Protein AF-D7G7X4-F1 (afdb_monomer)

Mean predicted aligned error: 18.22 Å

Foldseek 3Di:
DPPDPPPDDPVNVVVVVVVVVVVVVVVVVVVVVVVVVVVVVVVVPVVVVVVVVVVVVVVVVVVVVVVVVVVVVVVLVVPPPAALLDDPDPVCRVRSVVLVVVLLVCLVDLCLQPDADPPPDPPPPVPPPPPPDDDDDDPPPPDPQLVPQDCVSCVVNVVVCVVVHVSNVVSLVVCVVPDPPSSSVSSSLSVSQVSCVVSVHDRPCDDPVPPDPPPCPDDDPDDPDDDDDDDDDDDDDDDDDDDDDDDDDDDDDPPDPDDDPPPPDPPDPPDPDDDDPPPPPVVVVVVVVVVVVPPD

Structure (mmCIF, N/CA/C/O backbone):
data_AF-D7G7X4-F1
#
_entry.id   AF-D7G7X4-F1
#
loop_
_atom_site.group_PDB
_atom_site.id
_atom_site.type_symbol
_atom_site.label_atom_id
_atom_site.label_alt_id
_atom_site.label_comp_id
_atom_site.label_asym_id
_atom_site.label_entity_id
_atom_site.label_seq_id
_atom_site.pdbx_PDB_ins_code
_atom_site.Cartn_x
_atom_site.Cartn_y
_atom_site.Cartn_z
_atom_site.occupancy
_atom_site.B_iso_or_equiv
_atom_site.auth_seq_id
_atom_site.auth_comp_id
_atom_site.auth_asym_id
_atom_site.auth_atom_id
_atom_site.pdbx_PDB_model_num
ATOM 1 N N . MET A 1 1 ? 66.131 6.532 -89.606 1.00 50.62 1 MET A N 1
ATOM 2 C CA . MET A 1 1 ? 65.354 5.536 -88.835 1.00 50.62 1 MET A CA 1
ATOM 3 C C . MET A 1 1 ? 63.882 5.623 -89.244 1.00 50.62 1 MET A C 1
ATOM 5 O O . MET A 1 1 ? 63.083 6.176 -88.509 1.00 50.62 1 MET A O 1
ATOM 9 N N . ALA A 1 2 ? 63.528 5.163 -90.448 1.00 54.03 2 ALA A N 1
ATOM 10 C CA . ALA A 1 2 ? 62.165 5.297 -90.986 1.00 54.03 2 ALA A CA 1
ATOM 11 C C . ALA A 1 2 ? 61.799 4.091 -91.872 1.00 54.03 2 ALA A C 1
ATOM 13 O O . ALA A 1 2 ? 61.498 4.249 -93.047 1.00 54.03 2 ALA A O 1
ATOM 14 N N . GLY A 1 3 ? 61.908 2.869 -91.339 1.00 54.22 3 GLY A N 1
ATOM 15 C CA . GLY A 1 3 ? 61.728 1.667 -92.165 1.00 54.22 3 GLY A CA 1
ATOM 16 C C . GLY A 1 3 ? 61.406 0.372 -91.425 1.00 54.22 3 GLY A C 1
ATOM 17 O O . GLY A 1 3 ? 61.740 -0.686 -91.935 1.00 54.22 3 GLY A O 1
ATOM 18 N N . TRP A 1 4 ? 60.807 0.429 -90.231 1.00 58.88 4 TRP A N 1
ATOM 19 C CA . TRP A 1 4 ? 60.437 -0.785 -89.476 1.00 58.88 4 TRP A CA 1
ATOM 20 C C . TRP A 1 4 ? 58.925 -1.071 -89.441 1.00 58.88 4 TRP A C 1
ATOM 22 O O . TRP A 1 4 ? 58.524 -2.103 -88.921 1.00 58.88 4 TRP A O 1
ATOM 32 N N . PHE A 1 5 ? 58.085 -0.222 -90.046 1.00 57.44 5 PHE A N 1
ATOM 33 C CA . PHE A 1 5 ? 56.623 -0.408 -90.053 1.00 57.44 5 PHE A CA 1
ATOM 34 C C . PHE A 1 5 ? 56.036 -0.944 -91.372 1.00 57.44 5 PHE A C 1
ATOM 36 O O . PHE A 1 5 ? 54.840 -1.200 -91.438 1.00 57.44 5 PHE A O 1
ATOM 43 N N . SER A 1 6 ? 56.834 -1.163 -92.423 1.00 57.19 6 SER A N 1
ATOM 44 C CA . SER A 1 6 ? 56.301 -1.491 -93.762 1.00 57.19 6 SER A CA 1
ATOM 45 C C . SER A 1 6 ? 56.007 -2.974 -94.021 1.00 57.19 6 SER A C 1
ATOM 47 O O . SER A 1 6 ? 55.833 -3.341 -95.176 1.00 57.19 6 SER A O 1
ATOM 49 N N . ASN A 1 7 ? 55.946 -3.836 -93.000 1.00 58.91 7 ASN A N 1
ATOM 50 C CA . ASN A 1 7 ? 55.713 -5.269 -93.227 1.00 58.91 7 ASN A CA 1
ATOM 51 C C . ASN A 1 7 ? 54.768 -5.939 -92.218 1.00 58.91 7 ASN A C 1
ATOM 53 O O . ASN A 1 7 ? 54.873 -7.139 -91.977 1.00 58.91 7 ASN A O 1
ATOM 57 N N . MET A 1 8 ? 53.846 -5.178 -91.620 1.00 61.88 8 MET A N 1
ATOM 58 C CA . MET A 1 8 ? 52.719 -5.760 -90.887 1.00 61.88 8 MET A CA 1
ATOM 59 C C . MET A 1 8 ? 51.526 -5.882 -91.837 1.00 61.88 8 MET A C 1
ATOM 61 O O . MET A 1 8 ? 50.978 -4.876 -92.285 1.00 61.88 8 MET A O 1
ATOM 65 N N . ASN A 1 9 ? 51.153 -7.120 -92.168 1.00 77.19 9 ASN A N 1
ATOM 66 C CA . ASN A 1 9 ? 49.940 -7.406 -92.930 1.00 77.19 9 ASN A CA 1
ATOM 67 C C . ASN A 1 9 ? 48.712 -6.966 -92.108 1.00 77.19 9 ASN A C 1
ATOM 69 O O . ASN A 1 9 ? 48.683 -7.153 -90.889 1.00 77.19 9 ASN A O 1
ATOM 73 N N . LEU A 1 10 ? 47.702 -6.396 -92.768 1.00 77.56 10 LEU A N 1
ATOM 74 C CA . LEU A 1 10 ? 46.468 -5.905 -92.146 1.00 77.56 10 LEU A CA 1
ATOM 75 C C . LEU A 1 10 ? 45.790 -6.990 -91.284 1.00 77.56 10 LEU A C 1
ATOM 77 O O . LEU A 1 10 ? 45.259 -6.693 -90.215 1.00 77.56 10 LEU A O 1
ATOM 81 N N . ASP A 1 11 ? 45.902 -8.254 -91.701 1.00 82.88 11 ASP A N 1
ATOM 82 C CA . ASP A 1 11 ? 45.380 -9.422 -90.979 1.00 82.88 11 ASP A CA 1
ATOM 83 C C . ASP A 1 11 ? 46.040 -9.621 -89.604 1.00 82.88 11 ASP A C 1
ATOM 85 O O . ASP A 1 11 ? 45.387 -10.012 -88.636 1.00 82.88 11 ASP A O 1
ATOM 89 N N . GLN A 1 12 ? 47.336 -9.315 -89.486 1.00 82.50 12 GLN A N 1
ATOM 90 C CA . GLN A 1 12 ? 48.080 -9.449 -88.234 1.00 82.50 12 GLN A CA 1
ATOM 91 C C . GLN A 1 12 ? 47.698 -8.349 -87.237 1.00 82.50 12 GLN A C 1
ATOM 93 O O . GLN A 1 12 ? 47.619 -8.606 -86.036 1.00 82.50 12 GLN A O 1
ATOM 98 N N . ILE A 1 13 ? 47.404 -7.145 -87.739 1.00 82.19 13 ILE A N 1
ATOM 99 C CA . ILE A 1 13 ? 46.860 -6.047 -86.931 1.00 82.19 13 ILE A CA 1
ATOM 100 C C . ILE A 1 13 ? 45.454 -6.417 -86.445 1.00 82.19 13 ILE A C 1
ATOM 102 O O . ILE A 1 13 ? 45.163 -6.266 -85.260 1.00 82.19 13 ILE A O 1
ATOM 106 N N . GLY A 1 14 ? 44.610 -6.971 -87.324 1.00 83.38 14 GLY A N 1
ATOM 107 C CA . GLY A 1 14 ? 43.273 -7.452 -86.967 1.00 83.38 14 GLY A CA 1
ATOM 108 C C . GLY A 1 14 ? 43.306 -8.483 -85.838 1.00 83.38 14 GLY A C 1
ATOM 109 O O . GLY A 1 14 ? 42.630 -8.297 -84.829 1.00 83.38 14 GLY A O 1
ATOM 110 N N . ALA A 1 15 ? 44.166 -9.500 -85.957 1.00 84.94 15 ALA A N 1
ATOM 111 C CA . ALA A 1 15 ? 44.335 -10.541 -84.942 1.00 84.94 15 ALA A CA 1
ATOM 112 C C . ALA A 1 15 ? 44.812 -9.986 -83.584 1.00 84.94 15 ALA A C 1
ATOM 114 O O . ALA A 1 15 ? 44.319 -10.398 -82.530 1.00 84.94 15 ALA A O 1
ATOM 115 N N . GLN A 1 16 ? 45.743 -9.024 -83.595 1.00 83.56 16 GLN A N 1
ATOM 116 C CA . GLN A 1 16 ? 46.218 -8.375 -82.369 1.00 83.56 16 GLN A CA 1
ATOM 117 C C . GLN A 1 16 ? 45.131 -7.518 -81.709 1.00 83.56 16 GLN A C 1
ATOM 119 O O . GLN A 1 16 ? 44.979 -7.568 -80.489 1.00 83.56 16 GLN A O 1
ATOM 124 N N . VAL A 1 17 ? 44.331 -6.786 -82.488 1.00 86.38 17 VAL A N 1
ATOM 125 C CA . VAL A 1 17 ? 43.208 -5.994 -81.961 1.00 86.38 17 VAL A CA 1
ATOM 126 C C . VAL A 1 17 ? 42.113 -6.899 -81.388 1.00 86.38 17 VAL A C 1
ATOM 128 O O . VAL A 1 17 ? 41.603 -6.620 -80.301 1.00 86.38 17 VAL A O 1
ATOM 131 N N . THR A 1 18 ? 41.784 -8.017 -82.041 1.00 86.56 18 THR A N 1
ATOM 132 C CA . THR A 1 18 ? 40.829 -8.996 -81.488 1.00 86.56 18 THR A CA 1
ATOM 133 C C . THR A 1 18 ? 41.338 -9.638 -80.198 1.00 86.56 18 THR A C 1
ATOM 135 O O . THR A 1 18 ? 40.576 -9.785 -79.249 1.00 86.56 18 THR A O 1
ATOM 138 N N . GLY A 1 19 ? 42.636 -9.945 -80.106 1.00 88.38 19 GLY A N 1
ATOM 139 C CA . GLY A 1 19 ? 43.226 -10.483 -78.877 1.00 88.38 19 GLY A CA 1
ATOM 140 C C . GLY A 1 19 ? 43.206 -9.480 -77.719 1.00 88.38 19 GLY A C 1
ATOM 141 O O . GLY A 1 19 ? 42.866 -9.840 -76.595 1.00 88.38 19 GLY A O 1
ATOM 142 N N . LEU A 1 20 ? 43.512 -8.207 -77.989 1.00 90.06 20 LEU A N 1
ATOM 143 C CA . LEU A 1 20 ? 43.463 -7.145 -76.979 1.00 90.06 20 LEU A CA 1
ATOM 144 C C . LEU A 1 20 ? 42.033 -6.849 -76.517 1.00 90.06 20 LEU A C 1
ATOM 146 O O . LEU A 1 20 ? 41.808 -6.657 -75.326 1.00 90.06 20 LEU A O 1
ATOM 150 N N . THR A 1 21 ? 41.064 -6.838 -77.435 1.00 87.62 21 THR A N 1
ATOM 151 C CA . THR A 1 21 ? 39.649 -6.629 -77.084 1.00 87.62 21 THR A CA 1
ATOM 152 C C . THR A 1 21 ? 39.087 -7.796 -76.277 1.00 87.62 21 THR A C 1
ATOM 154 O O . THR A 1 21 ? 38.387 -7.558 -75.295 1.00 87.62 21 THR A O 1
ATOM 157 N N . GLN A 1 22 ? 39.455 -9.038 -76.609 1.00 91.19 22 GLN A N 1
ATOM 158 C CA . GLN A 1 22 ? 39.086 -10.208 -75.813 1.00 91.19 22 GLN A CA 1
ATOM 159 C C . GLN A 1 22 ? 39.738 -10.179 -74.424 1.00 91.19 22 GLN A C 1
ATOM 161 O O . GLN A 1 22 ? 39.042 -10.329 -73.423 1.00 91.19 22 GLN A O 1
ATOM 166 N N . SER A 1 23 ? 41.044 -9.906 -74.343 1.00 91.69 23 SER A N 1
ATOM 167 C CA . SER A 1 23 ? 41.763 -9.818 -73.064 1.00 91.69 23 SER A CA 1
ATOM 168 C C . SER A 1 23 ? 41.218 -8.699 -72.168 1.00 91.69 23 SER A C 1
ATOM 170 O O . SER A 1 23 ? 41.091 -8.883 -70.957 1.00 91.69 23 SER A O 1
ATOM 172 N N . LEU A 1 24 ? 40.839 -7.557 -72.751 1.00 91.62 24 LEU A N 1
ATOM 173 C CA . LEU A 1 24 ? 40.197 -6.467 -72.019 1.00 91.62 24 LEU A CA 1
ATOM 174 C C . LEU A 1 24 ? 38.798 -6.865 -71.527 1.00 91.62 24 LEU A C 1
ATOM 176 O O . LEU A 1 24 ? 38.449 -6.544 -70.394 1.00 91.62 24 LEU A O 1
ATOM 180 N N . GLY A 1 25 ? 38.025 -7.587 -72.343 1.00 91.94 25 GLY A N 1
ATOM 181 C CA . GLY A 1 25 ? 36.711 -8.111 -71.966 1.00 91.94 25 GLY A CA 1
ATOM 182 C C . GLY A 1 25 ? 36.780 -9.116 -70.815 1.00 91.94 25 GLY A C 1
ATOM 183 O O . GLY A 1 25 ? 36.037 -8.988 -69.845 1.00 91.94 25 GLY A O 1
ATOM 184 N N . GLU A 1 26 ? 37.714 -10.066 -70.872 1.00 93.38 26 GLU A N 1
ATOM 185 C CA . GLU A 1 26 ? 37.951 -11.050 -69.805 1.00 93.38 26 GLU A CA 1
ATOM 186 C C . GLU A 1 26 ? 38.438 -10.378 -68.512 1.00 93.38 26 GLU A C 1
ATOM 188 O O . GLU A 1 26 ? 37.973 -10.709 -67.420 1.00 93.38 26 GLU A O 1
ATOM 193 N N . SER A 1 27 ? 39.324 -9.383 -68.626 1.00 92.81 27 SER A N 1
ATOM 194 C CA . SER A 1 27 ? 39.796 -8.593 -67.484 1.00 92.81 27 SER A CA 1
ATOM 195 C C . SER A 1 27 ? 38.665 -7.782 -66.837 1.00 92.81 27 SER A C 1
ATOM 197 O O . SER A 1 27 ? 38.524 -7.782 -65.614 1.00 92.81 27 SER A O 1
ATOM 199 N N . ALA A 1 28 ? 37.811 -7.145 -67.645 1.00 92.69 28 ALA A N 1
ATOM 200 C CA . ALA A 1 28 ? 36.655 -6.395 -67.158 1.00 92.69 28 ALA A CA 1
ATOM 201 C C . ALA A 1 28 ? 35.614 -7.305 -66.486 1.00 92.69 28 ALA A C 1
ATOM 203 O O . ALA A 1 28 ? 35.097 -6.952 -65.427 1.00 92.69 28 ALA A O 1
ATOM 204 N N . ALA A 1 29 ? 35.347 -8.489 -67.048 1.00 93.81 29 ALA A N 1
ATOM 205 C CA . ALA A 1 29 ? 34.444 -9.472 -66.448 1.00 93.81 29 ALA A CA 1
ATOM 206 C C . ALA A 1 29 ? 34.966 -9.961 -65.088 1.00 93.81 29 ALA A C 1
ATOM 208 O O . ALA A 1 29 ? 34.227 -9.952 -64.106 1.00 93.81 29 ALA A O 1
ATOM 209 N N . LYS A 1 30 ? 36.261 -10.293 -65.006 1.00 94.38 30 LYS A N 1
ATOM 210 C CA . LYS A 1 30 ? 36.903 -10.719 -63.755 1.00 94.38 30 LYS A CA 1
ATOM 211 C C . LYS A 1 30 ? 36.897 -9.618 -62.691 1.00 94.38 30 LYS A C 1
ATOM 213 O O . LYS A 1 30 ? 36.680 -9.898 -61.517 1.00 94.38 30 LYS A O 1
ATOM 218 N N . MET A 1 31 ? 37.121 -8.366 -63.091 1.00 93.69 31 MET A N 1
ATOM 219 C CA . MET A 1 31 ? 37.026 -7.218 -62.184 1.00 93.69 31 MET A CA 1
ATOM 220 C C . MET A 1 31 ? 35.588 -6.998 -61.696 1.00 93.69 31 MET A C 1
ATOM 222 O O . MET A 1 31 ? 35.386 -6.680 -60.526 1.00 93.69 31 MET A O 1
ATOM 226 N N . GLY A 1 32 ? 34.592 -7.192 -62.565 1.00 94.00 32 GLY A N 1
ATOM 227 C CA . GLY A 1 32 ? 33.180 -7.131 -62.191 1.00 94.00 32 GLY A CA 1
ATOM 228 C C . GLY A 1 32 ? 32.794 -8.201 -61.167 1.00 94.00 32 GLY A C 1
ATOM 229 O O . GLY A 1 32 ? 32.112 -7.892 -60.193 1.00 94.00 32 GLY A O 1
ATOM 230 N N . GLU A 1 33 ? 33.278 -9.431 -61.340 1.00 94.94 33 GLU A N 1
ATOM 231 C CA . GLU A 1 33 ? 33.041 -10.535 -60.402 1.00 94.94 33 GLU A CA 1
ATOM 232 C C . GLU A 1 33 ? 33.700 -10.287 -59.033 1.00 94.94 33 GLU A C 1
ATOM 234 O O . GLU A 1 33 ? 33.041 -10.437 -58.005 1.00 94.94 33 GLU A O 1
ATOM 239 N N . ASP A 1 34 ? 34.952 -9.808 -59.005 1.00 93.94 34 ASP A N 1
ATOM 240 C CA . ASP A 1 34 ? 35.655 -9.444 -57.761 1.00 93.94 34 ASP A CA 1
ATOM 241 C C . ASP A 1 34 ? 34.948 -8.301 -57.010 1.00 93.94 34 ASP A C 1
ATOM 243 O O . ASP A 1 34 ? 34.794 -8.348 -55.787 1.00 93.94 34 ASP A O 1
ATOM 247 N N . LEU A 1 35 ? 34.456 -7.287 -57.731 1.00 92.50 35 L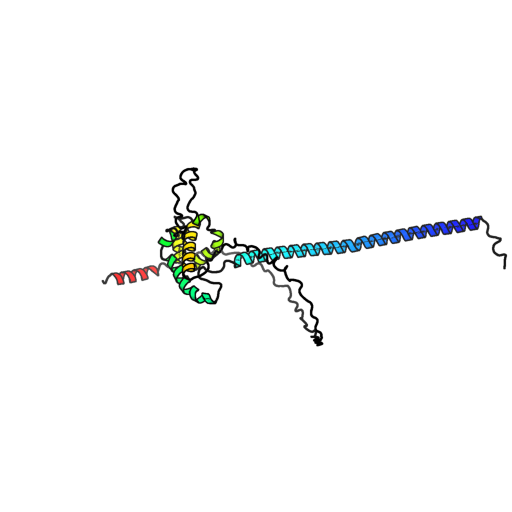EU A N 1
ATOM 248 C CA . LEU A 1 35 ? 33.672 -6.203 -57.133 1.00 92.50 35 LEU A CA 1
ATOM 249 C C . LEU A 1 35 ? 32.340 -6.707 -56.572 1.00 92.50 35 LEU A C 1
ATOM 251 O O . LEU A 1 35 ? 31.985 -6.347 -55.450 1.00 92.50 35 LEU A O 1
ATOM 255 N N . GLN A 1 36 ? 31.625 -7.561 -57.306 1.00 93.12 36 GLN A N 1
ATOM 256 C CA . GLN A 1 36 ? 30.364 -8.127 -56.830 1.00 93.12 36 GLN A CA 1
ATOM 257 C C . GLN A 1 36 ? 30.578 -8.994 -55.584 1.00 93.12 36 GLN A C 1
ATOM 259 O O . GLN A 1 36 ? 29.796 -8.914 -54.635 1.00 93.12 36 GLN A O 1
ATOM 264 N N . GLN A 1 37 ? 31.658 -9.779 -55.549 1.00 91.69 37 GLN A N 1
ATOM 265 C CA . GLN A 1 37 ? 32.015 -10.580 -54.384 1.00 91.69 37 GLN A CA 1
ATOM 266 C C . GLN A 1 37 ? 32.329 -9.691 -53.174 1.00 91.69 37 GLN A C 1
ATOM 268 O O . GLN A 1 37 ? 31.800 -9.946 -52.094 1.00 91.69 37 GLN A O 1
ATOM 273 N N . LYS A 1 38 ? 33.101 -8.610 -53.356 1.00 87.06 38 LYS A N 1
ATOM 274 C CA . LYS A 1 38 ? 33.415 -7.644 -52.288 1.00 87.06 38 LYS A CA 1
ATOM 275 C C . LYS A 1 38 ? 32.179 -6.938 -51.739 1.00 87.06 38 LYS A C 1
ATOM 277 O O . LYS A 1 38 ? 32.045 -6.810 -50.523 1.00 87.06 38 LYS A O 1
ATOM 282 N N . VAL A 1 39 ? 31.266 -6.513 -52.613 1.00 88.75 39 VAL A N 1
ATOM 283 C CA . VAL A 1 39 ? 29.990 -5.898 -52.209 1.00 88.75 39 VAL A CA 1
ATOM 284 C C . VAL A 1 39 ? 29.154 -6.883 -51.392 1.00 88.75 39 VAL A C 1
ATOM 286 O O . VAL A 1 39 ? 28.647 -6.514 -50.336 1.00 88.75 39 VAL A O 1
ATOM 289 N N . ASN A 1 40 ? 29.072 -8.145 -51.818 1.00 84.69 40 ASN A N 1
ATOM 290 C CA . ASN A 1 40 ? 28.327 -9.172 -51.090 1.00 84.69 40 ASN A CA 1
ATOM 291 C C . ASN A 1 40 ? 28.952 -9.483 -49.719 1.00 84.69 40 ASN A C 1
ATOM 293 O O . ASN A 1 40 ?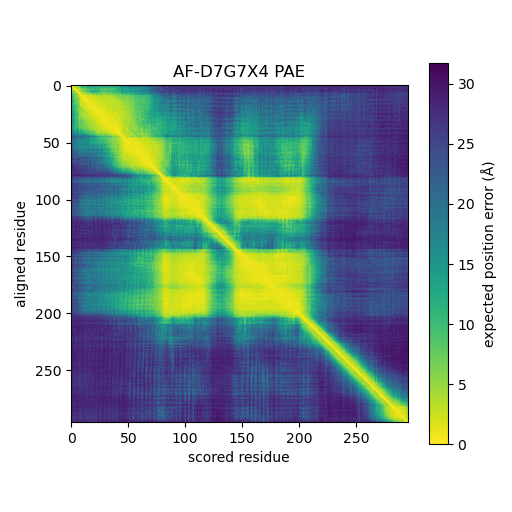 28.223 -9.657 -48.747 1.00 84.69 40 ASN A O 1
ATOM 297 N N . THR A 1 41 ? 30.285 -9.521 -49.614 1.00 80.56 41 THR A N 1
ATOM 298 C CA . THR A 1 41 ? 30.960 -9.748 -48.325 1.00 80.56 41 THR A CA 1
ATOM 299 C C . THR A 1 41 ? 30.799 -8.575 -47.362 1.00 80.56 41 THR A C 1
ATOM 301 O O . THR A 1 41 ? 30.595 -8.803 -46.175 1.00 80.56 41 THR A O 1
ATOM 304 N N . LEU A 1 42 ? 30.843 -7.333 -47.860 1.00 76.25 42 LEU A N 1
ATOM 305 C CA . LEU A 1 42 ? 30.634 -6.137 -47.036 1.00 76.25 42 LEU A CA 1
ATOM 306 C C . LEU A 1 42 ? 29.185 -6.045 -46.542 1.00 76.25 42 LEU A C 1
ATOM 308 O O . LEU A 1 42 ? 28.957 -5.777 -45.370 1.00 76.25 42 LEU A O 1
ATOM 312 N N . ALA A 1 43 ? 28.208 -6.347 -47.402 1.00 83.12 43 ALA A N 1
ATOM 313 C CA . ALA A 1 43 ? 26.797 -6.340 -47.018 1.00 83.12 43 ALA A CA 1
ATOM 314 C C . ALA A 1 43 ? 26.442 -7.427 -45.985 1.00 83.12 43 ALA A C 1
ATOM 316 O O . ALA A 1 43 ? 25.531 -7.233 -45.185 1.00 83.12 43 ALA A O 1
ATOM 317 N N . ALA A 1 44 ? 27.141 -8.567 -46.005 1.00 81.00 44 ALA A N 1
ATOM 318 C CA . ALA A 1 44 ? 26.895 -9.664 -45.072 1.00 81.00 44 ALA A CA 1
ATOM 319 C C . ALA A 1 44 ? 27.522 -9.428 -43.688 1.00 81.00 44 ALA A C 1
ATOM 321 O O . ALA A 1 44 ? 26.895 -9.751 -42.683 1.00 81.00 44 ALA A O 1
ATOM 322 N N . PHE A 1 45 ? 28.732 -8.858 -43.634 1.00 78.94 45 PHE A N 1
ATOM 323 C CA . PHE A 1 45 ? 29.477 -8.705 -42.382 1.00 78.94 45 PHE A CA 1
ATOM 324 C C . PHE A 1 45 ? 28.817 -7.696 -41.430 1.00 78.94 45 PHE A C 1
ATOM 326 O O . PHE A 1 45 ? 28.600 -8.007 -40.262 1.00 78.94 45 PHE A O 1
ATOM 333 N N . ASP A 1 46 ? 28.401 -6.536 -41.946 1.00 85.12 46 ASP A N 1
ATOM 334 C CA . ASP A 1 46 ? 27.814 -5.487 -41.104 1.00 85.12 46 ASP A CA 1
ATOM 335 C C . ASP A 1 46 ? 26.414 -5.872 -40.594 1.00 85.12 46 ASP A C 1
ATOM 337 O O . ASP A 1 46 ? 26.020 -5.498 -39.492 1.00 85.12 46 ASP A O 1
ATOM 341 N N . LEU A 1 47 ? 25.648 -6.653 -41.364 1.00 86.12 47 LEU A N 1
ATOM 342 C CA . LEU A 1 47 ? 24.263 -6.976 -41.015 1.00 86.12 47 LEU A CA 1
ATOM 343 C C . LEU A 1 47 ? 24.160 -8.057 -39.928 1.00 86.12 47 LEU A C 1
ATOM 345 O O . LEU A 1 47 ? 23.272 -7.986 -39.077 1.00 86.12 47 LEU A O 1
ATOM 349 N N . GLU A 1 48 ? 25.066 -9.038 -39.920 1.00 89.44 48 GLU A N 1
ATOM 350 C CA . GLU A 1 48 ? 25.104 -10.069 -38.875 1.00 89.44 48 GLU A CA 1
ATOM 351 C C . GLU A 1 48 ? 25.544 -9.486 -37.524 1.00 89.44 48 GLU A C 1
ATOM 353 O O . GLU A 1 48 ? 24.924 -9.773 -36.496 1.00 89.44 48 GLU A O 1
ATOM 358 N N . GLU A 1 49 ? 26.555 -8.611 -37.525 1.00 91.12 49 GLU A N 1
ATOM 359 C CA . GLU A 1 49 ? 27.022 -7.942 -36.307 1.00 91.12 49 GLU A CA 1
ATOM 360 C C . GLU A 1 49 ? 25.945 -7.012 -35.726 1.00 91.12 49 GLU A C 1
ATOM 362 O O . GLU A 1 49 ? 25.701 -7.032 -34.516 1.00 91.12 49 GLU A O 1
ATOM 367 N N . ILE A 1 50 ? 25.224 -6.277 -36.583 1.00 85.5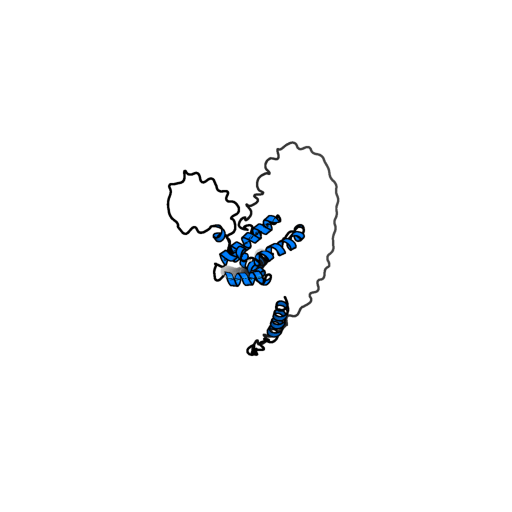6 50 ILE A N 1
ATOM 368 C CA . ILE A 1 50 ? 24.096 -5.433 -36.165 1.00 85.56 50 ILE A CA 1
ATOM 369 C C . ILE A 1 50 ? 22.967 -6.274 -35.557 1.00 85.56 50 ILE A C 1
ATOM 371 O O . ILE A 1 50 ? 22.486 -5.941 -34.476 1.00 85.56 50 ILE A O 1
ATOM 375 N N . ASN A 1 51 ? 22.561 -7.378 -36.191 1.00 91.44 51 ASN A N 1
ATOM 376 C CA . ASN A 1 51 ? 21.491 -8.226 -35.652 1.00 91.44 51 ASN A CA 1
ATOM 377 C C . ASN A 1 51 ? 21.869 -8.844 -34.303 1.00 91.44 51 ASN A C 1
ATOM 379 O O . ASN A 1 51 ? 21.041 -8.902 -33.396 1.00 91.44 51 ASN A O 1
ATOM 383 N N . LYS A 1 52 ? 23.130 -9.255 -34.138 1.00 94.50 52 LYS A N 1
ATOM 384 C CA . LYS A 1 52 ? 23.627 -9.758 -32.855 1.00 94.50 52 LYS A CA 1
ATOM 385 C C . LYS A 1 52 ? 23.599 -8.678 -31.770 1.00 94.50 52 LYS A C 1
ATOM 387 O O . LYS A 1 52 ? 23.226 -8.965 -30.636 1.00 94.50 52 LYS A O 1
ATOM 392 N N . ALA A 1 53 ? 23.974 -7.443 -32.105 1.00 90.06 53 ALA A N 1
ATOM 393 C CA . ALA A 1 53 ? 23.907 -6.322 -31.172 1.00 90.06 53 ALA A CA 1
ATOM 394 C C . ALA A 1 53 ? 22.461 -5.982 -30.774 1.00 90.06 53 ALA A C 1
ATOM 396 O O . ALA A 1 53 ? 22.213 -5.691 -29.605 1.00 90.06 53 ALA A O 1
ATOM 397 N N . ILE A 1 54 ? 21.514 -6.064 -31.716 1.00 93.56 54 ILE A N 1
ATOM 398 C CA . ILE A 1 54 ? 20.081 -5.872 -31.449 1.00 93.56 54 ILE A CA 1
ATOM 399 C C . ILE A 1 54 ? 19.571 -6.946 -30.487 1.00 93.56 54 ILE A C 1
ATOM 401 O O . ILE A 1 54 ? 18.998 -6.594 -29.462 1.00 93.56 54 ILE A O 1
ATOM 405 N N . GLN A 1 55 ? 19.849 -8.225 -30.754 1.00 94.88 55 GLN A N 1
ATOM 406 C CA . GLN A 1 55 ? 19.387 -9.320 -29.895 1.00 94.88 55 GLN A CA 1
ATOM 407 C C . GLN A 1 55 ? 19.914 -9.185 -28.459 1.00 94.88 55 GLN A C 1
ATOM 409 O O . GLN A 1 55 ? 19.151 -9.283 -27.505 1.00 94.88 55 GLN A O 1
ATOM 414 N N . ASN A 1 56 ? 21.206 -8.877 -28.303 1.00 93.88 56 ASN A N 1
ATOM 415 C CA . ASN A 1 56 ? 21.796 -8.653 -26.983 1.00 93.88 56 ASN A CA 1
ATOM 416 C C . ASN A 1 56 ? 21.135 -7.472 -26.248 1.00 93.88 56 ASN A C 1
ATOM 418 O O . ASN A 1 56 ? 20.954 -7.525 -25.036 1.00 93.8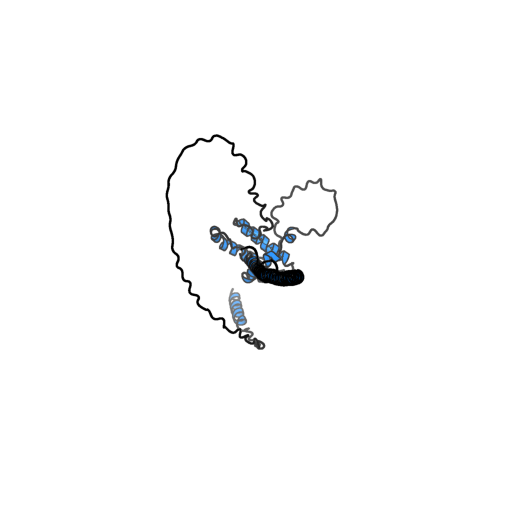8 56 ASN A O 1
ATOM 422 N N . ALA A 1 57 ? 20.780 -6.400 -26.965 1.00 92.12 57 ALA A N 1
ATOM 423 C CA . ALA A 1 57 ? 20.097 -5.254 -26.372 1.00 92.12 57 ALA A CA 1
ATOM 424 C C . ALA A 1 57 ? 18.652 -5.587 -25.964 1.00 92.12 57 ALA A C 1
ATOM 426 O O . ALA A 1 57 ? 18.199 -5.118 -24.921 1.00 92.12 57 ALA A O 1
ATOM 427 N N . GLU A 1 58 ? 17.939 -6.395 -26.750 1.00 95.62 58 GLU A N 1
ATOM 428 C CA . GLU A 1 58 ? 16.588 -6.870 -26.419 1.00 95.62 58 GLU A CA 1
ATOM 429 C C . GLU A 1 58 ? 16.589 -7.753 -25.163 1.00 95.62 58 GLU A C 1
ATOM 431 O O . GLU A 1 58 ? 15.760 -7.555 -24.267 1.00 95.62 58 GLU A O 1
ATOM 436 N N . ASP A 1 59 ? 17.558 -8.664 -25.047 1.00 95.44 59 ASP A N 1
ATOM 437 C CA . ASP A 1 59 ? 17.716 -9.528 -23.873 1.00 95.44 59 ASP A CA 1
ATOM 438 C C . ASP A 1 59 ? 18.054 -8.701 -22.615 1.00 95.44 59 ASP A C 1
ATOM 440 O O . ASP A 1 59 ? 17.462 -8.900 -21.548 1.00 95.44 59 ASP A O 1
ATOM 444 N N . ASP A 1 60 ? 18.939 -7.705 -22.745 1.00 94.19 60 ASP A N 1
ATOM 445 C CA . ASP A 1 60 ? 19.293 -6.770 -21.668 1.00 94.19 60 ASP A CA 1
ATOM 446 C C . ASP A 1 60 ? 18.097 -5.922 -21.207 1.00 94.19 60 ASP A C 1
ATOM 448 O O . ASP A 1 60 ? 17.940 -5.667 -20.008 1.00 94.19 60 ASP A O 1
ATOM 452 N N . ILE A 1 61 ? 17.256 -5.459 -22.138 1.00 93.19 61 ILE A N 1
ATOM 453 C CA . ILE A 1 61 ? 16.038 -4.698 -21.821 1.00 93.19 61 ILE A CA 1
ATOM 454 C C . ILE A 1 61 ? 15.046 -5.594 -21.081 1.00 93.19 61 ILE A C 1
ATOM 456 O O . ILE A 1 61 ? 14.589 -5.221 -20.002 1.00 93.19 61 ILE A O 1
ATOM 460 N N . THR A 1 62 ? 14.785 -6.794 -21.598 1.00 95.00 62 THR A N 1
ATOM 461 C CA . THR A 1 62 ? 13.849 -7.752 -20.988 1.00 95.00 62 THR A CA 1
ATOM 462 C C . THR A 1 62 ? 14.289 -8.133 -19.570 1.00 95.00 62 THR A C 1
ATOM 464 O O . THR A 1 62 ? 13.481 -8.153 -18.640 1.00 95.00 62 THR A O 1
ATOM 467 N N . SER A 1 63 ? 15.590 -8.365 -19.371 1.00 95.50 63 SER A N 1
ATOM 468 C CA . SER A 1 63 ? 16.173 -8.647 -18.054 1.00 95.50 63 SER A CA 1
ATOM 469 C C . SER A 1 63 ? 15.995 -7.477 -17.075 1.00 95.50 63 SER A C 1
ATOM 471 O O . SER A 1 63 ? 15.608 -7.669 -15.918 1.00 95.50 63 SER A O 1
ATOM 473 N N . LYS A 1 64 ? 16.205 -6.236 -17.535 1.00 94.06 64 LYS A N 1
ATOM 474 C CA . LYS A 1 64 ? 15.997 -5.032 -16.713 1.00 94.06 64 LYS A CA 1
ATOM 475 C C . LYS A 1 64 ? 14.529 -4.801 -16.373 1.00 94.06 64 LYS A C 1
ATOM 477 O O . LYS A 1 64 ? 14.239 -4.443 -15.235 1.00 94.06 64 LYS A O 1
ATOM 482 N N . GLU A 1 65 ? 13.614 -5.023 -17.310 1.00 91.88 65 GLU A N 1
ATOM 483 C CA . GLU A 1 65 ? 12.173 -4.910 -17.062 1.00 91.88 65 GLU A CA 1
ATOM 484 C C . GLU A 1 65 ? 11.701 -5.924 -16.015 1.00 91.88 65 GLU A C 1
ATOM 486 O O . GLU A 1 65 ? 10.984 -5.550 -15.086 1.00 91.88 65 GLU A O 1
ATOM 491 N N . ALA A 1 66 ? 12.165 -7.176 -16.094 1.00 93.38 66 ALA A N 1
ATOM 492 C CA . ALA A 1 66 ? 11.870 -8.191 -15.083 1.00 93.38 66 ALA A CA 1
ATOM 493 C C . ALA A 1 66 ? 12.400 -7.789 -13.695 1.00 93.38 66 ALA A C 1
ATOM 495 O O . ALA A 1 66 ? 11.694 -7.930 -12.693 1.00 93.38 66 ALA A O 1
ATOM 496 N N . LYS A 1 67 ? 13.613 -7.223 -13.631 1.00 93.81 67 LYS A N 1
ATOM 497 C CA . LYS A 1 67 ? 14.201 -6.734 -12.377 1.00 93.81 67 LYS A CA 1
ATOM 498 C C . LYS A 1 67 ? 13.413 -5.562 -11.782 1.00 93.81 67 LYS A C 1
ATOM 500 O O . LYS A 1 67 ? 13.150 -5.570 -10.584 1.00 93.81 67 LYS A O 1
ATOM 505 N N . ILE A 1 68 ? 12.997 -4.594 -12.601 1.00 85.19 68 ILE A N 1
ATOM 506 C CA . ILE A 1 68 ? 12.171 -3.459 -12.154 1.00 85.19 68 ILE A CA 1
ATOM 507 C C . ILE A 1 68 ? 10.828 -3.960 -11.618 1.00 85.19 68 ILE A C 1
ATOM 509 O O . ILE A 1 68 ? 10.415 -3.550 -10.540 1.00 85.19 68 ILE A O 1
ATOM 513 N N . GLN A 1 69 ? 10.172 -4.897 -12.309 1.00 87.19 69 GLN A N 1
ATOM 514 C CA . GLN A 1 69 ? 8.910 -5.473 -11.831 1.00 87.19 69 GLN A CA 1
ATOM 515 C C . GLN A 1 69 ? 9.074 -6.199 -10.489 1.00 87.19 69 GLN A C 1
ATOM 517 O O . GLN A 1 69 ? 8.196 -6.110 -9.628 1.00 87.19 69 GLN A O 1
ATOM 522 N N . GLN A 1 70 ? 10.196 -6.893 -10.290 1.00 86.06 70 GLN A N 1
ATOM 523 C CA . GLN A 1 70 ? 10.507 -7.552 -9.024 1.00 86.06 70 GLN A CA 1
ATOM 524 C C . GLN A 1 70 ? 10.776 -6.540 -7.897 1.00 86.06 70 GLN A C 1
ATOM 526 O O . GLN A 1 70 ? 10.263 -6.711 -6.789 1.00 86.06 70 GLN A O 1
ATOM 531 N N . GLU A 1 71 ? 11.547 -5.483 -8.166 1.00 79.81 71 GLU A N 1
ATOM 532 C CA . GLU A 1 71 ? 1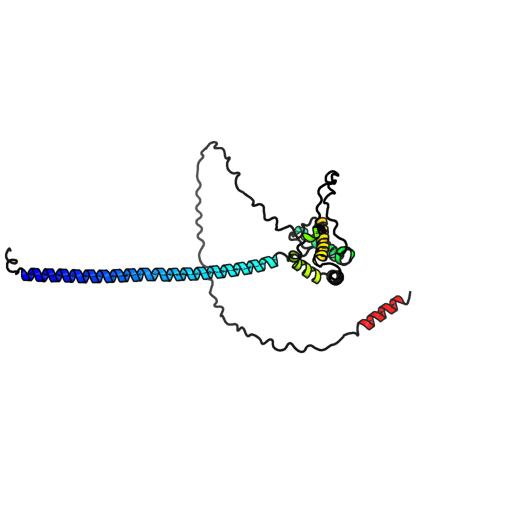1.828 -4.415 -7.198 1.00 79.81 71 GLU A CA 1
ATOM 533 C C . GLU A 1 71 ? 10.554 -3.635 -6.834 1.00 79.81 71 GLU A C 1
ATOM 535 O O . GLU A 1 71 ? 10.283 -3.435 -5.648 1.00 79.81 71 GLU A O 1
ATOM 540 N N . ASP A 1 72 ? 9.710 -3.298 -7.811 1.00 74.94 72 ASP A N 1
ATOM 541 C CA . ASP A 1 72 ? 8.421 -2.631 -7.592 1.00 74.94 72 ASP A CA 1
ATOM 542 C C . ASP A 1 72 ? 7.452 -3.497 -6.780 1.00 74.94 72 ASP A C 1
ATOM 544 O O . ASP A 1 72 ? 6.742 -2.994 -5.901 1.00 74.94 72 ASP A O 1
ATOM 548 N N . ALA A 1 73 ? 7.423 -4.810 -7.028 1.00 71.44 73 ALA A N 1
ATOM 549 C CA . ALA A 1 73 ? 6.642 -5.741 -6.218 1.00 71.44 73 ALA A CA 1
ATOM 550 C C . ALA A 1 73 ? 7.146 -5.786 -4.763 1.00 71.44 73 ALA A C 1
ATOM 552 O O . ALA A 1 73 ? 6.337 -5.849 -3.832 1.00 71.44 73 ALA A O 1
ATOM 553 N N . GLY A 1 74 ? 8.463 -5.696 -4.554 1.00 66.00 74 GLY A N 1
ATOM 554 C CA . GLY A 1 74 ? 9.078 -5.626 -3.227 1.00 66.00 74 GLY A CA 1
ATOM 555 C C . GLY A 1 74 ? 8.801 -4.307 -2.495 1.00 66.00 74 GLY A C 1
ATOM 556 O O . GLY A 1 74 ? 8.469 -4.315 -1.306 1.00 66.00 74 GLY A O 1
ATOM 557 N N . LEU A 1 75 ? 8.874 -3.173 -3.196 1.00 63.22 75 LEU A N 1
ATOM 558 C CA . LEU A 1 75 ? 8.632 -1.844 -2.624 1.00 63.22 75 LEU A CA 1
ATOM 559 C C . LEU A 1 75 ? 7.173 -1.660 -2.197 1.00 63.22 75 LEU A C 1
ATOM 561 O O . LEU A 1 75 ? 6.921 -1.187 -1.086 1.00 63.22 75 LEU A O 1
ATOM 565 N N . LYS A 1 76 ? 6.215 -2.143 -2.997 1.00 62.03 76 LYS A N 1
ATOM 566 C CA . LYS A 1 76 ? 4.785 -2.118 -2.636 1.00 62.03 76 LYS A CA 1
ATOM 567 C C . LYS A 1 76 ? 4.477 -2.902 -1.355 1.00 62.03 76 LYS A C 1
ATOM 569 O O . LYS A 1 76 ? 3.544 -2.555 -0.637 1.00 62.03 76 LYS A O 1
ATOM 574 N N . GLN A 1 77 ? 5.267 -3.925 -1.019 1.00 57.84 77 GLN A N 1
ATOM 575 C CA . GLN A 1 77 ? 5.132 -4.652 0.251 1.00 57.84 77 GLN A CA 1
ATOM 576 C C . GLN A 1 77 ? 5.851 -3.973 1.428 1.00 57.84 77 GLN A C 1
ATOM 578 O O . GLN A 1 77 ? 5.492 -4.198 2.589 1.00 57.84 77 GLN A O 1
ATOM 583 N N . ALA A 1 78 ? 6.867 -3.150 1.165 1.00 56.50 78 ALA A N 1
ATOM 584 C CA . ALA A 1 78 ? 7.613 -2.439 2.200 1.00 56.50 78 ALA A CA 1
ATOM 585 C C . ALA A 1 78 ? 6.891 -1.176 2.704 1.00 56.50 78 ALA A C 1
ATOM 587 O O . ALA A 1 78 ? 7.098 -0.778 3.853 1.00 56.50 78 ALA A O 1
ATOM 588 N N . GLU A 1 79 ? 6.029 -0.570 1.885 1.00 59.38 79 GLU A N 1
ATOM 589 C CA . GLU A 1 79 ? 5.471 0.763 2.142 1.00 59.38 79 GLU A CA 1
ATOM 590 C C . GLU A 1 79 ? 4.451 0.828 3.296 1.00 59.38 79 GLU A C 1
ATOM 592 O O . GLU A 1 79 ? 4.315 1.868 3.943 1.00 59.38 79 GLU A O 1
ATOM 597 N N . ILE A 1 80 ? 3.820 -0.293 3.668 1.00 59.47 80 ILE A N 1
ATOM 598 C CA . ILE A 1 80 ? 2.859 -0.348 4.785 1.00 59.47 80 ILE A CA 1
ATOM 599 C C . ILE A 1 80 ? 3.362 -1.295 5.881 1.00 59.47 80 ILE A C 1
ATOM 601 O O . ILE A 1 80 ? 2.730 -2.292 6.238 1.00 59.47 80 ILE A O 1
ATOM 605 N N . LYS A 1 81 ? 4.559 -1.016 6.414 1.00 70.38 81 LYS A N 1
ATOM 606 C CA . LYS A 1 81 ? 5.077 -1.728 7.596 1.00 70.38 81 LYS A CA 1
ATOM 607 C C . LYS A 1 81 ? 4.912 -0.993 8.921 1.00 70.38 81 LYS A C 1
ATOM 609 O O . LYS A 1 81 ? 5.129 -1.639 9.941 1.00 70.38 81 LYS A O 1
ATOM 614 N N . ILE A 1 82 ? 4.521 0.276 8.897 1.00 87.94 82 ILE A N 1
ATOM 615 C CA . ILE A 1 82 ? 4.467 1.126 10.087 1.00 87.94 82 ILE A CA 1
ATOM 616 C C . ILE A 1 82 ? 3.216 0.790 10.897 1.00 87.94 82 ILE A C 1
ATOM 618 O O . ILE A 1 82 ? 2.106 0.773 10.358 1.00 87.94 82 ILE A O 1
ATOM 622 N N . LEU A 1 83 ? 3.400 0.488 12.179 1.00 92.69 83 LEU A N 1
ATOM 623 C CA . LEU A 1 83 ? 2.297 0.189 13.088 1.00 92.69 83 LEU A CA 1
ATOM 624 C C . LEU A 1 83 ? 1.487 1.451 13.410 1.00 92.69 83 LEU A C 1
ATOM 626 O O . LEU A 1 83 ? 1.994 2.569 13.292 1.00 92.69 83 LEU A O 1
ATOM 630 N N . PRO A 1 84 ? 0.233 1.317 13.870 1.00 92.75 84 PRO A N 1
ATOM 631 C CA . PRO A 1 84 ? -0.632 2.479 13.998 1.00 92.75 84 PRO A CA 1
ATOM 632 C C . PRO A 1 84 ? -0.219 3.528 15.042 1.00 92.75 84 PRO A C 1
ATOM 634 O O . PRO A 1 84 ? -0.709 4.654 14.993 1.00 92.75 84 PRO A O 1
ATOM 637 N N . TRP A 1 85 ? 0.686 3.198 15.964 1.00 95.12 85 TRP A N 1
ATOM 638 C CA . TRP A 1 85 ? 1.302 4.133 16.921 1.00 95.12 85 TRP A CA 1
ATOM 639 C C . TRP A 1 85 ? 2.707 4.593 16.520 1.00 95.12 85 TRP A C 1
ATOM 641 O O . TRP A 1 85 ? 3.265 5.490 17.152 1.00 95.12 85 TRP A O 1
ATOM 651 N N . GLU A 1 86 ? 3.304 3.983 15.501 1.00 92.94 86 GLU A N 1
ATOM 652 C CA . GLU A 1 86 ? 4.628 4.366 15.030 1.00 92.94 86 GLU A CA 1
ATOM 653 C C . GLU A 1 86 ? 4.553 5.664 14.214 1.00 92.94 86 GLU A C 1
ATOM 655 O O . GLU A 1 86 ? 3.524 6.034 13.629 1.00 92.94 86 GLU A O 1
ATOM 660 N N . THR A 1 87 ? 5.670 6.391 14.202 1.00 89.06 87 THR A N 1
ATOM 661 C CA . THR A 1 87 ? 5.809 7.660 13.487 1.00 89.06 87 THR A CA 1
ATOM 662 C C . THR A 1 87 ? 7.098 7.630 12.669 1.00 89.06 87 THR A C 1
ATOM 664 O O . THR A 1 87 ? 8.100 7.057 13.093 1.00 89.06 87 THR A O 1
ATOM 667 N N . ARG A 1 88 ? 7.087 8.253 11.483 1.00 86.88 88 ARG A N 1
ATOM 668 C CA . ARG A 1 88 ? 8.299 8.412 10.654 1.00 86.88 88 ARG A CA 1
ATOM 669 C C . ARG A 1 88 ? 9.222 9.518 11.172 1.00 86.88 88 ARG A C 1
ATOM 671 O O . ARG A 1 88 ? 10.338 9.672 10.689 1.00 86.88 88 ARG A O 1
ATOM 678 N N . ILE A 1 89 ? 8.742 10.324 12.116 1.00 87.88 89 ILE A N 1
ATOM 679 C CA . ILE A 1 89 ? 9.416 11.529 12.570 1.00 87.88 89 ILE A CA 1
ATOM 680 C C . ILE A 1 89 ? 10.021 11.246 13.942 1.00 87.88 89 ILE A C 1
ATOM 682 O O . ILE A 1 89 ? 9.312 11.214 14.943 1.00 87.88 89 ILE A O 1
ATOM 686 N N . GLU A 1 90 ? 11.344 11.113 14.001 1.00 88.12 90 GLU A N 1
ATOM 687 C CA . GLU A 1 90 ? 12.084 10.754 15.221 1.00 88.12 90 GLU A CA 1
ATOM 688 C C . GLU A 1 90 ? 11.710 11.621 16.439 1.00 88.12 90 GLU A C 1
ATOM 690 O O . GLU A 1 90 ? 11.500 11.106 17.535 1.00 88.12 90 GLU A O 1
ATOM 695 N N . LYS A 1 91 ? 11.495 12.931 16.242 1.00 88.69 91 LYS A N 1
ATOM 696 C CA . LYS A 1 91 ? 11.087 13.853 17.321 1.00 88.69 91 LYS A CA 1
ATOM 697 C C . LYS A 1 91 ? 9.730 13.510 17.958 1.00 88.69 91 LYS A C 1
ATOM 699 O O . LYS A 1 91 ? 9.497 13.868 19.107 1.00 88.69 91 LYS A O 1
ATOM 704 N N . MET A 1 92 ? 8.847 12.830 17.225 1.00 89.25 92 MET A N 1
ATOM 705 C CA . MET A 1 92 ? 7.531 12.389 17.699 1.00 89.25 92 MET A CA 1
ATOM 706 C C . MET A 1 92 ? 7.551 10.950 18.233 1.00 89.25 92 MET A C 1
ATOM 708 O O . MET A 1 92 ? 6.528 10.465 18.710 1.00 89.25 92 MET A O 1
ATOM 712 N N . ALA A 1 93 ? 8.694 10.253 18.199 1.00 90.50 93 ALA A N 1
ATOM 713 C CA . ALA A 1 93 ? 8.804 8.884 18.707 1.00 90.50 93 ALA A CA 1
ATOM 714 C C . ALA A 1 93 ? 8.468 8.782 20.205 1.00 90.50 93 ALA A C 1
ATOM 716 O O . ALA A 1 93 ? 7.961 7.759 20.650 1.00 90.50 93 ALA A O 1
ATOM 717 N N . ILE A 1 94 ? 8.656 9.858 20.976 1.00 92.38 94 ILE A N 1
ATOM 718 C CA . ILE A 1 94 ? 8.301 9.921 22.405 1.00 92.38 94 ILE A CA 1
ATOM 719 C C . ILE A 1 94 ? 6.786 9.734 22.623 1.00 92.38 94 ILE A C 1
ATOM 721 O O . ILE A 1 94 ? 6.374 9.179 23.639 1.00 92.38 94 ILE A O 1
ATOM 725 N N . LEU A 1 95 ? 5.953 10.144 21.659 1.00 92.88 95 LEU A N 1
ATOM 726 C CA . LEU A 1 95 ? 4.493 10.007 21.733 1.00 92.88 95 LEU A CA 1
ATOM 727 C C . LEU A 1 95 ? 4.011 8.589 21.392 1.00 92.88 95 LEU A C 1
ATOM 729 O O . LEU A 1 95 ? 2.887 8.227 21.739 1.00 92.88 95 LEU A O 1
ATOM 733 N N . SER A 1 96 ? 4.857 7.781 20.742 1.00 93.44 96 SER A N 1
ATOM 734 C CA . SER A 1 96 ? 4.481 6.449 20.252 1.00 93.44 96 SER A CA 1
ATOM 735 C C . SER A 1 96 ? 4.052 5.512 21.377 1.00 93.44 96 SER A C 1
ATOM 737 O O . SER A 1 96 ? 3.065 4.801 21.229 1.00 93.44 96 SER A O 1
ATOM 739 N N . HIS A 1 97 ? 4.734 5.548 22.525 1.00 95.50 97 HIS A N 1
ATOM 740 C CA . HIS A 1 97 ? 4.450 4.636 23.629 1.00 95.50 97 HIS A CA 1
ATOM 741 C C . HIS A 1 97 ? 3.075 4.896 24.260 1.00 95.50 97 HIS A C 1
ATOM 743 O O . HIS A 1 97 ? 2.268 3.980 24.374 1.00 95.50 97 HIS A O 1
ATOM 749 N N . GLY A 1 98 ? 2.763 6.155 24.588 1.00 96.25 98 GLY A N 1
ATOM 750 C CA . GLY A 1 98 ? 1.454 6.506 25.150 1.00 96.25 98 GLY A CA 1
ATOM 751 C C . GLY A 1 98 ? 0.307 6.293 24.156 1.00 96.25 98 GLY A C 1
ATOM 752 O O . GLY A 1 98 ? -0.786 5.880 24.542 1.00 96.25 98 GLY A O 1
ATOM 753 N N . LEU A 1 99 ? 0.551 6.526 22.862 1.00 96.69 99 LEU A N 1
ATOM 754 C CA . LEU A 1 99 ? -0.427 6.223 21.819 1.00 96.69 99 LEU A CA 1
ATOM 755 C C . LEU A 1 99 ? -0.637 4.710 21.653 1.00 96.69 99 LEU A C 1
ATOM 757 O O . LEU A 1 99 ? -1.775 4.274 21.503 1.00 96.69 99 LEU A O 1
ATOM 761 N N . MET A 1 100 ? 0.431 3.911 21.713 1.00 97.12 100 MET A N 1
ATOM 762 C CA . MET A 1 100 ? 0.363 2.449 21.664 1.00 97.12 100 MET A CA 1
ATOM 763 C C . MET A 1 100 ? -0.541 1.913 22.773 1.00 97.12 100 MET A C 1
ATOM 765 O O . MET A 1 100 ? -1.464 1.159 22.483 1.00 97.12 100 MET A O 1
ATOM 769 N N . GLU A 1 101 ? -0.343 2.347 24.019 1.00 97.88 101 GLU A N 1
ATOM 770 C CA . GLU A 1 101 ? -1.185 1.927 25.147 1.00 97.88 101 GLU A CA 1
ATOM 771 C C . GLU A 1 101 ? -2.662 2.283 24.937 1.00 97.88 101 GLU A C 1
ATOM 773 O O . GLU A 1 101 ? -3.533 1.441 25.159 1.00 97.88 101 GLU A O 1
ATOM 778 N N . LYS A 1 102 ? -2.956 3.497 24.452 1.00 97.81 102 LYS A N 1
ATOM 779 C CA . LYS A 1 102 ? -4.329 3.918 24.124 1.00 97.81 102 LYS A CA 1
ATOM 780 C C . LYS A 1 102 ? -4.949 3.093 22.993 1.00 97.81 102 LYS A C 1
ATOM 782 O O . LYS A 1 102 ? -6.142 2.819 23.016 1.00 97.81 102 LYS A O 1
ATOM 787 N N . ILE A 1 103 ? -4.170 2.724 21.978 1.00 97.25 103 ILE A N 1
ATOM 788 C CA . ILE A 1 103 ? -4.661 1.909 20.859 1.00 97.25 103 ILE A CA 1
ATOM 789 C C . ILE A 1 103 ? -4.933 0.476 21.322 1.00 97.25 103 ILE A C 1
ATOM 791 O O . ILE A 1 103 ? -5.959 -0.093 20.954 1.00 97.25 103 ILE A O 1
ATOM 795 N N . LEU A 1 104 ? -4.048 -0.093 22.142 1.00 97.56 104 LEU A N 1
ATOM 796 C CA . LEU A 1 104 ? -4.234 -1.423 22.719 1.00 97.56 104 LEU A CA 1
ATOM 797 C C . LEU A 1 104 ? -5.402 -1.449 23.712 1.00 97.56 104 LEU A C 1
ATOM 799 O O . LEU A 1 104 ? -6.127 -2.434 23.773 1.00 97.56 104 LEU A O 1
ATOM 803 N N . SER A 1 105 ? -5.667 -0.366 24.448 1.00 98.19 105 SER A N 1
ATOM 804 C CA . SER A 1 105 ? -6.818 -0.324 25.358 1.00 98.19 105 SER A CA 1
ATOM 805 C C . SER A 1 105 ? -8.169 -0.346 24.632 1.00 98.19 105 SER A C 1
ATOM 807 O O . SER A 1 105 ? -9.160 -0.777 25.223 1.00 98.19 105 SER A O 1
ATOM 809 N N . LEU A 1 106 ? -8.225 0.009 23.339 1.00 97.88 106 LEU A N 1
ATOM 810 C CA . LEU A 1 106 ? -9.447 -0.123 22.536 1.00 97.88 106 LEU A CA 1
ATOM 811 C C . LEU A 1 106 ? -9.959 -1.567 22.495 1.00 97.88 106 LEU A C 1
ATOM 813 O O . LEU A 1 106 ? -11.173 -1.773 22.452 1.00 97.88 106 LEU A O 1
ATOM 817 N N . SER A 1 107 ? -9.057 -2.555 22.514 1.00 97.88 107 SER A N 1
ATOM 818 C CA . SER A 1 107 ? -9.403 -3.978 22.464 1.00 97.88 107 SER A CA 1
ATOM 819 C C . SER A 1 107 ? -9.905 -4.541 23.793 1.00 97.88 107 SER A C 1
ATOM 821 O O . SER A 1 107 ? -10.297 -5.704 23.857 1.00 97.88 107 SER A O 1
ATOM 823 N N . LEU A 1 108 ? -9.947 -3.732 24.852 1.00 98.00 108 LEU A N 1
ATOM 824 C CA . LEU A 1 108 ? -10.543 -4.122 26.129 1.00 98.00 108 LEU A CA 1
ATOM 825 C C . LEU A 1 108 ? -12.063 -3.909 26.148 1.00 98.00 108 LEU A C 1
ATOM 827 O O . LEU A 1 108 ? -12.763 -4.548 26.931 1.00 98.00 108 LEU A O 1
ATOM 831 N N . GLU A 1 109 ? -12.592 -3.053 25.269 1.00 97.88 109 GLU A N 1
ATOM 832 C CA . GLU A 1 109 ? -14.010 -2.693 25.241 1.00 97.88 109 GLU A CA 1
ATOM 833 C C . GLU A 1 109 ? -14.663 -3.068 23.904 1.00 97.88 109 GLU A C 1
ATOM 835 O O . GLU A 1 109 ? -14.395 -2.490 22.852 1.00 97.88 109 GLU A O 1
ATOM 840 N N . GLU A 1 110 ? -15.591 -4.028 23.938 1.00 97.50 110 GLU A N 1
ATOM 841 C CA . GLU A 1 110 ? -16.330 -4.488 22.751 1.00 97.50 110 GLU A CA 1
ATOM 842 C C . GLU A 1 110 ? -17.209 -3.391 22.129 1.00 97.50 110 GLU A C 1
ATOM 844 O O . GLU A 1 110 ? -17.387 -3.357 20.911 1.00 97.50 110 GLU A O 1
ATOM 849 N N . SER A 1 111 ? -17.709 -2.467 22.959 1.00 97.25 111 SER A N 1
ATOM 850 C CA . SER A 1 111 ? -18.517 -1.308 22.554 1.00 97.25 111 SER A CA 1
ATOM 851 C C . SER A 1 111 ? -17.819 -0.448 21.510 1.00 97.25 111 SER A C 1
ATOM 853 O O . SER A 1 111 ? -18.494 0.199 20.699 1.00 97.25 111 SER A O 1
ATOM 855 N N . ASN A 1 112 ? -16.483 -0.472 21.491 1.00 96.06 112 ASN A N 1
ATOM 856 C CA . ASN A 1 112 ? -15.731 0.179 20.450 1.00 96.06 112 ASN A CA 1
ATOM 857 C C . ASN A 1 112 ? -16.133 -0.433 19.091 1.00 96.06 112 ASN A C 1
ATOM 859 O O . ASN A 1 112 ? -16.709 0.203 18.212 1.00 96.06 112 ASN A O 1
ATOM 863 N N . PHE A 1 113 ? -15.971 -1.721 18.903 1.00 96.56 113 PHE A N 1
ATOM 864 C CA . PHE A 1 113 ? -16.164 -2.335 17.591 1.00 96.56 113 PHE A CA 1
ATOM 865 C C . PHE A 1 113 ? -17.621 -2.352 17.111 1.00 96.56 113 PHE A C 1
ATOM 867 O O . PHE A 1 113 ? -17.861 -2.435 15.910 1.00 96.56 113 PHE A O 1
ATOM 874 N N . THR A 1 114 ? -18.602 -2.224 18.006 1.00 96.06 114 THR A N 1
ATOM 875 C CA . THR A 1 114 ? -20.029 -2.256 17.642 1.00 96.06 114 THR A CA 1
ATOM 876 C C . THR A 1 114 ? -20.649 -0.880 17.414 1.00 96.06 114 THR A C 1
ATOM 878 O O . THR A 1 114 ? -21.659 -0.779 16.719 1.00 96.06 114 THR A O 1
ATOM 881 N N . THR A 1 115 ? -20.083 0.179 17.998 1.00 94.56 115 THR A N 1
ATOM 882 C CA . THR A 1 115 ? -20.630 1.537 17.871 1.00 94.56 115 THR A CA 1
ATOM 883 C C . THR A 1 115 ? -20.022 2.219 16.647 1.00 94.56 115 THR A C 1
ATOM 885 O O . THR A 1 115 ? -18.790 2.310 16.587 1.00 94.56 115 THR A O 1
ATOM 888 N N . PRO A 1 116 ? -20.840 2.702 15.691 1.00 91.31 116 PRO A N 1
ATOM 889 C CA . PRO A 1 116 ? -20.329 3.399 14.521 1.00 91.31 116 PRO A CA 1
ATOM 890 C C . PRO A 1 116 ? -19.550 4.653 14.947 1.00 91.31 116 PRO A C 1
ATOM 892 O O . PRO A 1 116 ? -19.957 5.322 15.904 1.00 91.31 116 PRO A O 1
ATOM 895 N N . PRO A 1 117 ? -18.431 4.972 14.273 1.00 89.19 117 PRO A N 1
ATOM 896 C CA . PRO A 1 117 ? -17.689 6.193 14.531 1.00 89.19 117 PRO A CA 1
ATOM 897 C C . PRO A 1 117 ? -18.593 7.416 14.402 1.00 89.19 117 PRO A C 1
ATOM 899 O O . PRO A 1 117 ? -19.434 7.488 13.506 1.00 89.19 117 PRO A O 1
ATOM 902 N N . LEU A 1 118 ? -18.412 8.387 15.296 1.00 86.44 118 LEU A N 1
ATOM 903 C CA . LEU A 1 118 ? -19.027 9.696 15.131 1.00 86.44 118 LEU A CA 1
ATOM 904 C C . LEU A 1 118 ? -18.341 10.344 13.932 1.00 86.44 118 LEU A C 1
ATOM 906 O O . LEU A 1 118 ? -17.189 10.762 14.042 1.00 86.44 118 LEU A O 1
ATOM 910 N N . GLU A 1 119 ? -19.015 10.365 12.782 1.00 74.81 119 GLU A N 1
ATOM 911 C CA . GLU A 1 119 ? -18.515 11.064 11.603 1.00 74.81 119 GLU A CA 1
ATOM 912 C C . GLU A 1 119 ? -18.206 12.503 12.017 1.00 74.81 119 GLU A C 1
ATOM 914 O O . GLU A 1 119 ? -19.069 13.241 12.504 1.00 74.81 119 GLU A O 1
ATOM 919 N N . SER A 1 120 ? -16.925 12.857 11.938 1.00 61.22 120 SER A N 1
ATOM 920 C CA . SER A 1 120 ? -16.399 14.123 12.417 1.00 61.22 120 SER A CA 1
ATOM 921 C C . SER A 1 120 ? -16.907 15.250 11.526 1.00 61.22 120 SER A C 1
ATOM 923 O O . SER A 1 120 ? -16.236 15.677 10.594 1.00 61.22 120 SER A O 1
ATOM 925 N N . GLY A 1 121 ? -18.107 15.731 11.826 1.00 55.03 121 GLY A N 1
ATOM 926 C CA . GLY A 1 121 ? -18.548 17.065 11.471 1.00 55.03 121 GLY A CA 1
ATOM 927 C C . GLY A 1 121 ? -18.622 17.359 9.978 1.00 55.03 121 GLY A C 1
ATOM 928 O O . GLY A 1 121 ? -18.153 18.417 9.554 1.00 55.03 121 GLY A O 1
ATOM 929 N N . THR A 1 122 ? -19.398 16.583 9.220 1.00 52.41 122 THR A N 1
ATOM 930 C CA . THR A 1 122 ? -20.388 17.283 8.395 1.00 52.41 122 THR A CA 1
ATOM 931 C C . THR A 1 122 ? -21.225 18.065 9.396 1.00 52.41 122 THR A C 1
ATOM 933 O O . THR A 1 122 ? -22.098 17.517 10.073 1.00 52.41 122 THR A O 1
ATOM 936 N N . LYS A 1 123 ? -20.865 19.345 9.601 1.00 55.97 123 LYS A N 1
ATOM 937 C CA . LYS A 1 123 ? -21.759 20.304 10.251 1.00 55.97 123 LYS A CA 1
ATOM 938 C C . LYS A 1 123 ? -23.139 20.007 9.677 1.00 55.97 123 LYS A C 1
ATOM 940 O O . LYS A 1 123 ? -23.198 19.811 8.462 1.00 55.97 123 LYS A O 1
ATOM 945 N N . PRO A 1 124 ? -24.201 19.931 10.493 1.00 61.03 124 PRO A N 1
ATOM 946 C CA . PRO A 1 124 ? -25.536 19.975 9.939 1.00 61.03 124 PRO A CA 1
ATOM 947 C C . PRO A 1 124 ? -25.579 21.269 9.127 1.00 61.03 124 PRO A C 1
ATOM 949 O O . PRO A 1 124 ? -25.699 22.354 9.691 1.00 61.03 124 PRO A O 1
ATOM 952 N N . GLU A 1 125 ? -25.327 21.167 7.818 1.00 59.12 125 GLU A N 1
ATOM 953 C CA . GLU A 1 125 ? -25.741 22.164 6.860 1.00 59.12 125 GLU A CA 1
ATOM 954 C C . GLU A 1 125 ? -27.199 22.328 7.214 1.00 59.12 125 GLU A C 1
ATOM 956 O O . GLU A 1 125 ? -27.942 21.344 7.219 1.00 59.12 125 GLU A O 1
ATOM 961 N N . GLU A 1 126 ? -27.547 23.521 7.686 1.00 66.19 126 GLU A N 1
ATOM 962 C CA . GLU A 1 126 ? -28.925 23.898 7.907 1.00 66.19 126 GLU A CA 1
ATOM 963 C C . GLU A 1 126 ? -29.654 23.517 6.629 1.00 66.19 126 GLU A C 1
ATOM 965 O O . GLU A 1 126 ? -29.479 24.153 5.586 1.00 66.19 126 GLU A O 1
ATOM 970 N N . ILE A 1 127 ? -30.361 22.387 6.697 1.00 59.75 127 ILE A N 1
ATOM 971 C CA . ILE A 1 127 ? -31.104 21.832 5.587 1.00 59.75 127 ILE A CA 1
ATOM 972 C C . ILE A 1 127 ? -32.146 22.898 5.335 1.00 59.75 127 ILE A C 1
ATOM 974 O O . ILE A 1 127 ? -33.099 23.057 6.097 1.00 59.75 127 ILE A O 1
ATOM 978 N N . SER A 1 128 ? -31.880 23.714 4.326 1.00 64.06 128 SER A N 1
ATOM 979 C CA . SER A 1 128 ? -32.778 24.762 3.902 1.00 64.06 128 SER A CA 1
ATOM 980 C C . SER A 1 128 ? -34.043 24.024 3.487 1.00 64.06 128 SER A C 1
ATOM 982 O O . SER A 1 128 ? -34.016 23.201 2.571 1.00 64.06 128 SER A O 1
ATOM 984 N N . GLU A 1 129 ? -35.135 24.273 4.208 1.00 70.31 129 GLU A N 1
ATOM 985 C CA . GLU A 1 129 ? -36.408 23.546 4.103 1.00 70.31 129 GLU A CA 1
ATOM 986 C C . GLU A 1 129 ? -37.057 23.622 2.700 1.00 70.31 129 GLU A C 1
ATOM 988 O O . GLU A 1 129 ? -38.083 22.994 2.452 1.00 70.31 129 GLU A O 1
ATOM 993 N N . ASP A 1 130 ? -36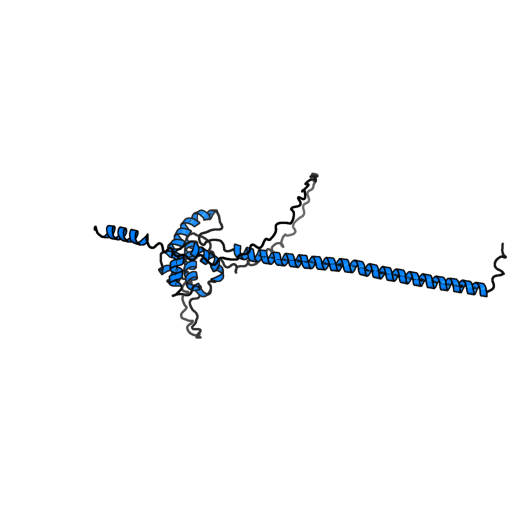.444 24.335 1.752 1.00 66.56 130 ASP A N 1
ATOM 994 C CA . ASP A 1 130 ? -36.951 24.567 0.399 1.00 66.56 130 ASP A CA 1
ATOM 995 C C . ASP A 1 130 ? -36.557 23.506 -0.649 1.00 66.56 130 ASP A C 1
ATOM 997 O O . ASP A 1 130 ? -37.029 23.571 -1.784 1.00 66.56 130 ASP A O 1
ATOM 1001 N N . SER A 1 131 ? -35.758 22.484 -0.315 1.00 64.06 131 SER A N 1
ATOM 1002 C CA . SER A 1 131 ? -35.392 21.408 -1.268 1.00 64.06 131 SER A CA 1
ATOM 1003 C C . SER A 1 131 ? -36.291 20.159 -1.183 1.00 64.06 131 SER A C 1
ATOM 1005 O O . SER A 1 131 ? -35.849 19.024 -1.338 1.00 64.06 131 SER A O 1
ATOM 1007 N N . ALA A 1 132 ? -37.589 20.352 -0.932 1.00 58.72 132 ALA A N 1
ATOM 1008 C CA . ALA A 1 132 ? -38.550 19.281 -0.643 1.00 58.72 132 ALA A CA 1
ATOM 1009 C C . ALA A 1 132 ? -39.145 18.551 -1.869 1.00 58.72 132 ALA A C 1
ATOM 1011 O O . ALA A 1 132 ? -40.048 17.730 -1.708 1.00 58.72 132 ALA A O 1
ATOM 1012 N N . LEU A 1 133 ? -38.709 18.825 -3.103 1.00 61.81 133 LEU A N 1
ATOM 1013 C CA . LEU A 1 133 ? -39.385 18.299 -4.298 1.00 61.81 133 LEU A CA 1
ATOM 1014 C C . LEU A 1 133 ? -38.419 17.858 -5.400 1.00 61.81 133 LEU A C 1
ATOM 1016 O O . LEU A 1 133 ? -38.439 18.394 -6.504 1.00 61.81 133 LEU A O 1
ATOM 1020 N N . GLN A 1 134 ? -37.629 16.819 -5.138 1.00 50.97 134 GLN A N 1
ATOM 1021 C CA . GLN A 1 134 ? -37.219 15.893 -6.196 1.00 50.97 134 GLN A CA 1
ATOM 1022 C C . GLN A 1 134 ? -36.928 14.513 -5.605 1.00 50.97 134 GLN A C 1
ATOM 1024 O O . GLN A 1 134 ? -35.857 14.228 -5.082 1.00 50.97 134 GLN A O 1
ATOM 1029 N N . GLY A 1 135 ? -37.957 13.668 -5.656 1.00 53.75 135 GLY A N 1
ATOM 1030 C CA . GLY A 1 135 ? -37.873 12.255 -5.335 1.00 53.75 135 GLY A CA 1
ATOM 1031 C C . GLY A 1 135 ? -37.303 11.439 -6.494 1.00 53.75 135 GLY A C 1
ATOM 1032 O O . GLY A 1 135 ? -37.691 11.624 -7.645 1.00 53.75 135 GLY A O 1
ATOM 1033 N N . ASN A 1 136 ? -36.394 10.535 -6.143 1.00 48.69 136 ASN A N 1
ATOM 1034 C CA . ASN A 1 136 ? -36.226 9.162 -6.633 1.00 48.69 136 ASN A CA 1
ATOM 1035 C C . ASN A 1 136 ? -34.953 8.658 -5.931 1.00 48.69 136 ASN A C 1
ATOM 1037 O O . ASN A 1 136 ? -33.853 9.049 -6.285 1.00 48.69 136 ASN A O 1
ATOM 1041 N N . GLY A 1 137 ? -35.039 7.925 -4.825 1.00 51.25 137 GLY A N 1
ATOM 1042 C CA . GLY A 1 137 ? -35.572 6.565 -4.831 1.00 51.25 137 GLY A CA 1
ATOM 1043 C C . GLY A 1 137 ? -34.477 5.535 -5.148 1.00 51.25 137 GLY A C 1
ATOM 1044 O O . GLY A 1 137 ? -34.722 4.638 -5.943 1.00 51.25 137 GLY A O 1
ATOM 1045 N N . GLY A 1 138 ? -33.279 5.680 -4.571 1.00 48.75 138 GLY A N 1
ATOM 1046 C CA . GLY A 1 138 ? -32.280 4.613 -4.470 1.00 48.75 138 GLY A CA 1
ATOM 1047 C C . GLY A 1 138 ? -32.141 4.237 -2.999 1.00 48.75 138 GLY A C 1
ATOM 1048 O O . GLY A 1 138 ? -31.510 4.960 -2.241 1.00 48.75 138 GLY A O 1
ATOM 1049 N N . ALA A 1 139 ? -32.814 3.171 -2.573 1.00 51.03 139 ALA A N 1
ATOM 1050 C CA . ALA A 1 139 ? -32.982 2.795 -1.168 1.00 51.03 139 ALA A CA 1
ATOM 1051 C C . ALA A 1 139 ? -31.785 2.024 -0.569 1.00 51.03 139 ALA A C 1
ATOM 1053 O O . ALA A 1 139 ? -31.953 1.356 0.445 1.00 51.03 139 ALA A O 1
ATOM 1054 N N . ASP A 1 140 ? -30.595 2.155 -1.162 1.00 51.78 140 ASP A N 1
ATOM 1055 C CA . ASP A 1 140 ? -29.403 1.371 -0.807 1.00 51.78 140 ASP A CA 1
ATOM 1056 C C . ASP A 1 140 ? -28.206 2.254 -0.387 1.00 51.78 140 ASP A C 1
ATOM 1058 O O . ASP A 1 140 ? -27.067 1.793 -0.367 1.00 51.78 140 ASP A O 1
ATOM 1062 N N . ASP A 1 141 ? -28.438 3.534 -0.067 1.00 48.94 141 ASP A N 1
ATOM 1063 C CA . ASP A 1 141 ? -27.384 4.488 0.317 1.00 48.94 141 ASP A CA 1
ATOM 1064 C C . ASP A 1 141 ? -27.003 4.331 1.806 1.00 48.94 141 ASP A C 1
ATOM 1066 O O . ASP A 1 141 ? -27.240 5.186 2.664 1.00 48.94 141 ASP A O 1
ATOM 1070 N N . ASP A 1 142 ? -26.483 3.153 2.148 1.00 45.06 142 ASP A N 1
ATOM 1071 C CA . ASP A 1 142 ? -25.963 2.850 3.476 1.00 45.06 142 ASP A CA 1
ATOM 1072 C C . ASP A 1 142 ? -24.656 3.625 3.733 1.00 45.06 142 ASP A C 1
ATOM 1074 O O . ASP A 1 142 ? -23.582 3.250 3.268 1.00 45.06 142 ASP A O 1
ATOM 1078 N N . ARG A 1 143 ? -24.734 4.650 4.592 1.00 53.50 143 ARG A N 1
ATOM 1079 C CA . ARG A 1 143 ? -23.700 4.948 5.614 1.00 53.50 143 ARG A CA 1
ATOM 1080 C C . ARG A 1 143 ? -22.272 5.055 5.049 1.00 53.50 143 ARG A C 1
ATOM 1082 O O . ARG A 1 143 ? -21.357 4.304 5.401 1.00 53.50 143 ARG A O 1
ATOM 1089 N N . ASN A 1 144 ? -22.146 6.051 4.182 1.00 62.31 144 ASN A N 1
ATOM 1090 C CA . ASN A 1 144 ? -21.074 6.403 3.252 1.00 62.31 144 ASN A CA 1
ATOM 1091 C C . ASN A 1 144 ? -19.613 6.370 3.782 1.00 62.31 144 ASN A C 1
ATOM 1093 O O . ASN A 1 144 ? -18.680 6.255 2.990 1.00 62.31 144 ASN A O 1
ATOM 1097 N N . GLY A 1 145 ? -19.362 6.391 5.096 1.00 65.31 145 GLY A N 1
ATOM 1098 C CA . GLY A 1 145 ? -18.001 6.282 5.644 1.00 65.31 145 GLY A CA 1
ATOM 1099 C C . GLY A 1 145 ? -17.347 4.902 5.460 1.00 65.31 145 GLY A C 1
ATOM 1100 O O . GLY A 1 145 ? -16.176 4.802 5.084 1.00 65.31 145 GLY A O 1
ATOM 1101 N N . ALA A 1 146 ? -18.102 3.816 5.659 1.00 69.94 146 ALA A N 1
ATOM 1102 C CA . ALA A 1 146 ? -17.571 2.455 5.514 1.00 69.94 146 ALA A CA 1
ATOM 1103 C C . ALA A 1 146 ? -17.320 2.079 4.042 1.00 69.94 146 ALA A C 1
ATOM 1105 O O . ALA A 1 146 ? -16.454 1.253 3.748 1.00 69.94 146 ALA A O 1
ATOM 1106 N N . ALA A 1 147 ? -18.054 2.702 3.114 1.00 74.25 147 ALA A N 1
ATOM 1107 C CA . ALA A 1 147 ? -17.911 2.489 1.678 1.00 74.25 147 ALA A CA 1
ATOM 1108 C C . ALA A 1 147 ? -16.596 3.058 1.118 1.00 74.25 147 ALA A C 1
ATOM 1110 O O . ALA A 1 147 ? -16.055 2.487 0.170 1.00 74.25 147 ALA A O 1
ATOM 1111 N N . ALA A 1 148 ? -16.040 4.104 1.734 1.00 84.25 148 ALA A N 1
ATOM 1112 C CA . ALA A 1 148 ? -14.740 4.664 1.361 1.00 84.25 148 ALA A CA 1
ATOM 1113 C C . ALA A 1 148 ? -13.550 3.856 1.919 1.00 84.25 148 ALA A C 1
ATOM 1115 O O . ALA A 1 148 ? -12.460 3.873 1.347 1.00 84.25 148 ALA A O 1
ATOM 1116 N N . PHE A 1 149 ? -13.742 3.111 3.014 1.00 88.12 149 PHE A N 1
ATOM 1117 C CA . PHE A 1 149 ? -12.665 2.357 3.658 1.00 88.12 149 PHE A CA 1
ATOM 1118 C C . PHE A 1 149 ? -12.224 1.145 2.823 1.00 88.12 149 PHE A C 1
ATOM 1120 O O . PHE A 1 149 ? -12.989 0.198 2.614 1.00 88.12 149 PHE A O 1
ATOM 1127 N N . GLN A 1 150 ? -10.973 1.151 2.362 1.00 90.69 150 GLN A N 1
ATOM 1128 C CA . GLN A 1 150 ? -10.379 0.059 1.585 1.00 90.69 150 GLN A CA 1
ATOM 1129 C C . GLN A 1 150 ? -9.629 -0.902 2.516 1.00 90.69 150 GLN A C 1
ATOM 1131 O O . GLN A 1 150 ? -8.505 -0.617 2.941 1.00 90.69 150 GLN A O 1
ATOM 1136 N N . LEU A 1 151 ? -10.258 -2.041 2.832 1.00 92.06 151 LEU A N 1
ATOM 1137 C CA . LEU A 1 151 ? -9.684 -3.064 3.714 1.00 92.06 151 LEU A CA 1
ATOM 1138 C C . LEU A 1 151 ? -8.374 -3.638 3.152 1.00 92.06 151 LEU A C 1
ATOM 1140 O O . LEU A 1 151 ? -7.422 -3.828 3.907 1.00 92.06 151 LEU A O 1
ATOM 1144 N N . ASP A 1 152 ? -8.287 -3.828 1.835 1.00 90.69 152 ASP A N 1
ATOM 1145 C CA . ASP A 1 152 ? -7.105 -4.399 1.173 1.00 90.69 152 ASP A CA 1
ATOM 1146 C C . ASP A 1 152 ? -5.831 -3.597 1.478 1.00 90.69 152 ASP A C 1
ATOM 1148 O O . ASP A 1 152 ? -4.782 -4.172 1.765 1.00 90.69 152 ASP A O 1
ATOM 1152 N N . ARG A 1 153 ? -5.938 -2.261 1.542 1.00 87.56 153 ARG A N 1
ATOM 1153 C CA . ARG A 1 153 ? -4.817 -1.371 1.899 1.00 87.56 153 ARG A CA 1
ATOM 1154 C C . ARG A 1 153 ? -4.367 -1.517 3.355 1.00 87.56 153 ARG A C 1
ATOM 1156 O O . ARG A 1 153 ? -3.224 -1.216 3.676 1.00 87.56 153 ARG A O 1
ATOM 1163 N N . HIS A 1 154 ? -5.254 -1.971 4.237 1.00 90.00 154 HIS A N 1
ATOM 1164 C CA . HIS A 1 154 ? -5.015 -2.063 5.678 1.00 90.00 154 HIS A CA 1
ATOM 1165 C C . HIS A 1 154 ? -4.774 -3.498 6.160 1.00 90.00 154 HIS A C 1
ATOM 1167 O O . HIS A 1 154 ? -4.458 -3.701 7.331 1.00 90.00 154 HIS A O 1
ATOM 1173 N N . THR A 1 155 ? -4.895 -4.497 5.283 1.00 91.88 155 THR A N 1
ATOM 1174 C CA . THR A 1 155 ? -4.872 -5.919 5.660 1.00 91.88 155 THR A CA 1
ATOM 1175 C C . THR A 1 155 ? -3.541 -6.327 6.296 1.00 91.88 155 THR A C 1
ATOM 1177 O O . THR A 1 155 ? -3.526 -7.023 7.309 1.00 91.88 155 THR A O 1
ATOM 1180 N N . SER A 1 156 ? -2.410 -5.839 5.779 1.00 90.56 156 SER A N 1
ATOM 1181 C CA . SER A 1 156 ? -1.086 -6.126 6.352 1.00 90.56 156 SER A CA 1
ATOM 1182 C C . SER A 1 156 ? -0.935 -5.587 7.780 1.00 90.56 156 SER A C 1
ATOM 1184 O O . SER A 1 156 ? -0.390 -6.267 8.651 1.00 90.56 156 SER A O 1
ATOM 1186 N N . VAL A 1 157 ? -1.447 -4.382 8.038 1.00 92.81 157 VAL A N 1
ATOM 1187 C CA . VAL A 1 157 ? -1.452 -3.759 9.367 1.00 92.81 157 VAL A CA 1
ATOM 1188 C C . VAL A 1 157 ? -2.417 -4.493 10.288 1.00 92.81 157 VAL A C 1
ATOM 1190 O O . VAL A 1 157 ? -2.057 -4.789 11.421 1.00 92.81 157 VAL A O 1
ATOM 1193 N N . ALA A 1 158 ? -3.606 -4.841 9.798 1.00 95.25 158 ALA A N 1
ATOM 1194 C CA . ALA A 1 158 ? -4.611 -5.597 10.536 1.00 95.25 158 ALA A CA 1
ATOM 1195 C C . ALA A 1 158 ? -4.067 -6.952 11.019 1.00 95.25 158 ALA A C 1
ATOM 1197 O O . ALA A 1 158 ? -4.133 -7.250 12.209 1.00 95.25 158 ALA A O 1
ATOM 1198 N N . ILE A 1 159 ? -3.440 -7.734 10.134 1.00 95.00 159 ILE A N 1
ATOM 1199 C CA . ILE A 1 159 ? -2.825 -9.026 10.483 1.00 95.00 159 ILE A CA 1
ATOM 1200 C C . ILE A 1 159 ? -1.750 -8.848 11.563 1.00 95.00 159 ILE A C 1
ATOM 1202 O O . ILE A 1 159 ? -1.734 -9.581 12.553 1.00 95.00 159 ILE A O 1
ATOM 1206 N N . LYS A 1 160 ? -0.877 -7.843 11.422 1.00 94.00 160 LYS A N 1
ATOM 1207 C CA . LYS A 1 160 ? 0.130 -7.535 12.448 1.00 94.00 160 LYS A CA 1
ATOM 1208 C C . LYS A 1 160 ? -0.509 -7.140 13.775 1.00 94.00 160 LYS A C 1
ATOM 1210 O O . LYS A 1 160 ? -0.077 -7.621 14.817 1.00 94.00 160 LYS A O 1
ATOM 1215 N N . MET A 1 161 ? -1.552 -6.316 13.744 1.00 96.56 161 MET A N 1
ATOM 1216 C CA . MET A 1 161 ? -2.288 -5.911 14.939 1.00 96.56 161 MET A CA 1
ATOM 1217 C C . MET A 1 161 ? -2.887 -7.109 15.674 1.00 96.56 161 MET A C 1
ATOM 1219 O O . MET A 1 161 ? -2.752 -7.190 16.890 1.00 96.56 161 MET A O 1
ATOM 1223 N N . LEU A 1 162 ? -3.460 -8.075 14.952 1.00 97.44 162 LEU A N 1
ATOM 1224 C CA . LEU A 1 162 ? -3.960 -9.318 15.549 1.00 97.44 162 LEU A CA 1
ATOM 1225 C C . LEU A 1 162 ? -2.844 -10.155 16.191 1.00 97.44 162 LEU A C 1
ATOM 1227 O O . LEU A 1 162 ? -3.081 -10.800 17.207 1.00 97.44 162 LEU A O 1
ATOM 1231 N N . SER A 1 163 ? -1.637 -10.152 15.616 1.00 96.31 163 SER A N 1
ATOM 1232 C CA . SER A 1 163 ? -0.494 -10.880 16.186 1.00 96.31 163 SER A CA 1
ATOM 1233 C C . SER A 1 163 ? 0.087 -10.217 17.439 1.00 96.31 163 SER A C 1
ATOM 1235 O O . SER A 1 163 ? 0.601 -10.908 18.315 1.00 96.31 163 SER A O 1
ATOM 1237 N N . LEU A 1 164 ? 0.001 -8.887 17.529 1.00 96.25 164 LEU A N 1
ATOM 1238 C CA . LEU A 1 164 ? 0.549 -8.102 18.637 1.00 96.25 164 LEU A CA 1
ATOM 1239 C C . LEU A 1 164 ? -0.432 -7.962 19.805 1.00 96.25 164 LEU A C 1
ATOM 1241 O O . LEU A 1 164 ? 0.004 -7.884 20.951 1.00 96.25 164 LEU A O 1
ATOM 1245 N N . ASP A 1 165 ? -1.736 -7.927 19.526 1.00 98.19 165 ASP A N 1
ATOM 1246 C CA . ASP A 1 165 ? -2.791 -7.748 20.522 1.00 98.19 165 ASP A CA 1
ATOM 1247 C C . ASP A 1 165 ? -3.724 -8.977 20.579 1.00 98.19 165 ASP A C 1
ATOM 1249 O O . ASP A 1 165 ? -4.694 -9.079 19.814 1.00 98.19 165 ASP A O 1
ATOM 1253 N N . PRO A 1 166 ? -3.490 -9.910 21.525 1.00 98.12 166 PRO A N 1
ATOM 1254 C CA . PRO A 1 166 ? -4.335 -11.088 21.699 1.00 98.12 166 PRO A CA 1
ATOM 1255 C C . PRO A 1 166 ? -5.790 -10.765 22.063 1.00 98.12 166 PRO A C 1
ATOM 1257 O O . PRO A 1 166 ? -6.684 -11.561 21.764 1.00 98.12 166 PRO A O 1
ATOM 1260 N N . ASN A 1 167 ? -6.057 -9.629 22.717 1.00 98.38 167 ASN A N 1
ATOM 1261 C CA . ASN A 1 167 ? -7.423 -9.234 23.063 1.00 98.38 167 ASN A CA 1
ATOM 1262 C C . ASN A 1 167 ? -8.171 -8.774 21.814 1.00 98.38 167 ASN A C 1
ATOM 1264 O O . ASN A 1 167 ? -9.310 -9.197 21.596 1.00 98.38 167 ASN A O 1
ATOM 1268 N N . LEU A 1 168 ? -7.508 -8.011 20.939 1.00 98.25 168 LEU A N 1
ATOM 1269 C CA . LEU A 1 168 ? -8.062 -7.639 19.638 1.00 98.25 168 LEU A CA 1
ATOM 1270 C C . LEU A 1 168 ? -8.389 -8.881 18.806 1.00 98.25 168 LEU A C 1
ATOM 1272 O O . LEU A 1 168 ? -9.481 -8.961 18.245 1.00 98.25 168 LEU A O 1
ATOM 1276 N N . ALA A 1 169 ? -7.500 -9.879 18.788 1.00 98.31 169 ALA A N 1
ATOM 1277 C CA . ALA A 1 169 ? -7.743 -11.142 18.093 1.00 98.31 169 ALA A CA 1
ATOM 1278 C C . ALA A 1 169 ? -8.967 -11.899 18.635 1.00 98.31 169 ALA A C 1
ATOM 1280 O O . ALA A 1 169 ? -9.807 -12.359 17.854 1.00 98.31 169 ALA A O 1
ATOM 1281 N N . LYS A 1 170 ? -9.126 -11.972 19.963 1.00 98.44 170 LYS A N 1
ATOM 1282 C CA . LYS A 1 170 ? -10.307 -12.578 20.606 1.00 98.44 170 LYS A CA 1
ATOM 1283 C C . LYS A 1 170 ? -11.597 -11.838 20.254 1.00 98.44 170 LYS A C 1
ATOM 1285 O O . LYS A 1 170 ? -12.604 -12.476 19.938 1.00 98.44 170 LYS A O 1
ATOM 1290 N N . ILE A 1 171 ? -11.590 -10.505 20.303 1.00 98.19 171 ILE A N 1
ATOM 1291 C CA . ILE A 1 171 ? -12.764 -9.700 19.944 1.00 98.19 171 ILE A CA 1
ATOM 1292 C C . ILE A 1 171 ? -13.093 -9.858 18.459 1.00 98.19 171 ILE A C 1
ATOM 1294 O O . ILE A 1 171 ? -14.261 -10.072 18.135 1.00 98.19 171 ILE A O 1
ATOM 1298 N N . HIS A 1 172 ? -12.090 -9.808 17.582 1.00 98.00 172 HIS A N 1
ATOM 1299 C CA . HIS A 1 172 ? -12.254 -10.006 16.145 1.00 98.00 172 HIS A CA 1
ATOM 1300 C C . HIS A 1 172 ? -12.934 -11.346 15.851 1.00 98.00 172 HIS A C 1
ATOM 1302 O O . HIS A 1 172 ? -14.012 -11.366 15.261 1.00 98.00 172 HIS A O 1
ATOM 1308 N N . ALA A 1 173 ? -12.388 -12.454 16.363 1.00 98.06 173 ALA A N 1
ATOM 1309 C CA . ALA A 1 173 ? -12.956 -13.790 16.168 1.00 98.06 173 ALA A CA 1
ATOM 1310 C C . ALA A 1 173 ? -14.415 -13.896 16.651 1.00 98.06 173 ALA A C 1
ATOM 1312 O O . ALA A 1 173 ? -15.240 -14.570 16.035 1.00 98.06 173 ALA A O 1
ATOM 1313 N N . ARG A 1 174 ? -14.758 -13.204 17.742 1.00 98.06 174 ARG A N 1
ATOM 1314 C CA . ARG A 1 174 ? -16.114 -13.195 18.300 1.00 98.06 174 ARG A CA 1
ATOM 1315 C C . ARG A 1 174 ? -17.089 -12.362 17.465 1.00 98.06 174 ARG A C 1
ATOM 1317 O O . ARG A 1 174 ? -18.213 -12.805 17.218 1.00 98.06 174 ARG A O 1
ATOM 1324 N N . LEU A 1 175 ? -16.685 -11.165 17.043 1.00 97.50 175 LEU A N 1
ATOM 1325 C CA . LEU A 1 175 ? -17.559 -10.209 16.360 1.00 97.50 175 LEU A CA 1
ATOM 1326 C C . LEU A 1 175 ? -17.719 -10.478 14.866 1.00 97.50 175 LEU A C 1
ATOM 1328 O O . LEU A 1 175 ? -18.779 -10.168 14.328 1.00 97.50 175 LEU A O 1
ATOM 1332 N N . ILE A 1 176 ? -16.743 -11.106 14.208 1.00 96.38 176 ILE A N 1
ATOM 1333 C CA . ILE A 1 176 ? -16.779 -11.359 12.758 1.00 96.38 176 ILE A CA 1
ATOM 1334 C C . ILE A 1 176 ? -17.972 -12.218 12.317 1.00 96.38 176 ILE A C 1
ATOM 1336 O O . ILE A 1 176 ? -18.465 -12.108 11.201 1.00 96.38 176 ILE A O 1
ATOM 1340 N N . SER A 1 177 ? -18.490 -13.049 13.226 1.00 96.25 177 SER A N 1
ATOM 1341 C CA . SER A 1 177 ? -19.702 -13.845 13.001 1.00 96.25 177 SER A CA 1
ATOM 1342 C C . SER A 1 177 ? -20.990 -13.007 12.958 1.00 96.25 177 SER A C 1
ATOM 1344 O O . SER A 1 177 ? -22.019 -13.479 12.479 1.00 96.25 177 SER A O 1
ATOM 1346 N N . ARG A 1 178 ? -20.948 -11.775 13.482 1.00 97.00 178 ARG A N 1
ATOM 1347 C CA . ARG A 1 178 ? -22.098 -10.873 13.665 1.00 97.00 178 ARG A CA 1
ATOM 1348 C C . ARG A 1 178 ? -22.012 -9.602 12.828 1.00 97.00 178 ARG A C 1
ATOM 1350 O O . ARG A 1 178 ? -23.037 -8.955 12.630 1.00 97.00 178 ARG A O 1
ATOM 1357 N N . MET A 1 179 ? -20.822 -9.222 12.371 1.00 96.44 179 MET A N 1
ATOM 1358 C CA . MET A 1 179 ? -20.605 -8.032 11.553 1.00 96.44 179 MET A CA 1
ATOM 1359 C C . MET A 1 179 ? -19.603 -8.310 10.428 1.00 96.44 179 MET A C 1
ATOM 1361 O O . MET A 1 179 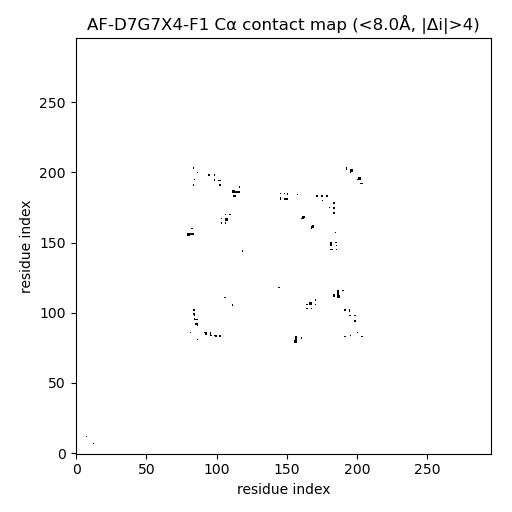? -18.668 -9.083 10.637 1.00 96.44 179 MET A O 1
ATOM 1365 N N . PRO A 1 180 ? -19.748 -7.667 9.255 1.00 96.44 180 PRO A N 1
ATOM 1366 C CA . PRO A 1 180 ? -18.773 -7.801 8.181 1.00 96.44 180 PRO A CA 1
ATOM 1367 C C . PRO A 1 180 ? -17.374 -7.353 8.617 1.00 96.44 180 PRO A C 1
ATOM 1369 O O . PRO A 1 180 ? -17.220 -6.331 9.290 1.00 96.44 180 PRO A O 1
ATOM 1372 N N . GLU A 1 181 ? -16.350 -8.072 8.156 1.00 96.25 181 GLU A N 1
ATOM 1373 C CA . GLU A 1 181 ? -14.939 -7.793 8.459 1.00 96.25 181 GLU A CA 1
ATOM 1374 C C . GLU A 1 181 ? -14.532 -6.362 8.122 1.00 96.25 181 GLU A C 1
ATOM 1376 O O . GLU A 1 181 ? -13.929 -5.655 8.929 1.00 96.25 181 GLU A O 1
ATOM 1381 N N . ARG A 1 182 ? -14.951 -5.891 6.948 1.00 95.38 182 ARG A N 1
ATOM 1382 C CA . ARG A 1 182 ? -14.708 -4.519 6.505 1.00 95.38 182 ARG A CA 1
ATOM 1383 C C . ARG A 1 182 ? -15.236 -3.485 7.502 1.00 95.38 182 ARG A C 1
ATOM 1385 O O . ARG A 1 182 ? -14.549 -2.509 7.783 1.00 95.38 182 ARG A O 1
ATOM 1392 N N . THR A 1 183 ? -16.434 -3.700 8.043 1.00 94.94 183 THR A N 1
ATOM 1393 C CA . THR A 1 183 ? -17.056 -2.800 9.023 1.00 94.94 183 THR A CA 1
ATOM 1394 C C . THR A 1 183 ? -16.309 -2.835 10.353 1.00 94.94 183 THR A C 1
ATOM 1396 O O . THR A 1 183 ? -16.084 -1.783 10.949 1.00 94.94 183 THR A O 1
ATOM 1399 N N . PHE A 1 184 ? -15.877 -4.020 10.795 1.00 97.00 184 PHE A N 1
ATOM 1400 C CA . PHE A 1 184 ? -15.078 -4.177 12.012 1.00 97.00 184 PHE A CA 1
ATOM 1401 C C . PHE A 1 184 ? -13.785 -3.358 11.931 1.00 97.00 184 PHE A C 1
ATOM 1403 O O . PHE A 1 184 ? -13.509 -2.530 12.804 1.00 97.00 184 PHE A O 1
ATOM 1410 N N . TRP A 1 185 ? -13.025 -3.539 10.848 1.00 96.75 185 TRP A N 1
ATOM 1411 C CA . TRP A 1 185 ? -11.764 -2.830 10.651 1.00 96.75 185 TRP A CA 1
ATOM 1412 C C . TRP A 1 185 ? -11.965 -1.335 10.447 1.00 96.75 185 TRP A C 1
ATOM 1414 O O . TRP A 1 185 ? -11.207 -0.551 11.010 1.00 96.75 185 TRP A O 1
ATOM 1424 N N . TYR A 1 186 ? -13.014 -0.923 9.735 1.00 94.94 186 TYR A N 1
ATOM 1425 C CA . TYR A 1 186 ? -13.370 0.489 9.617 1.00 94.94 186 TYR A CA 1
ATOM 1426 C C . TYR A 1 186 ? -13.596 1.139 10.994 1.00 94.94 186 TYR A C 1
ATOM 1428 O O . TYR A 1 186 ? -13.012 2.184 11.283 1.00 94.94 186 TYR A O 1
ATOM 1436 N N . HIS A 1 187 ? -14.375 0.507 11.880 1.00 95.06 187 HIS A N 1
ATOM 1437 C CA . HIS A 1 187 ? -14.617 1.026 13.233 1.00 95.06 187 HIS A CA 1
ATOM 1438 C C . HIS A 1 187 ? -13.334 1.105 14.067 1.00 95.06 187 HIS A C 1
ATOM 1440 O O . HIS A 1 187 ? -13.128 2.074 14.803 1.00 95.06 187 HIS A O 1
ATOM 1446 N N . TYR A 1 188 ? -12.471 0.094 13.958 1.00 96.56 188 TYR A N 1
ATOM 1447 C CA . TYR A 1 188 ? -11.184 0.071 14.645 1.00 96.56 188 TYR A CA 1
ATOM 1448 C C . TYR A 1 188 ? -10.258 1.191 14.148 1.00 96.56 188 TYR A C 1
ATOM 1450 O O . TYR A 1 188 ? -9.849 2.049 14.932 1.00 96.56 188 TYR A O 1
ATOM 1458 N N . PHE A 1 189 ? -9.982 1.239 12.842 1.00 95.44 189 PHE A N 1
ATOM 1459 C CA . PHE A 1 189 ? -9.065 2.218 12.255 1.00 95.44 189 PHE A CA 1
ATOM 1460 C C . PHE A 1 189 ? -9.581 3.653 12.361 1.00 95.44 189 PHE A C 1
ATOM 1462 O O . PHE A 1 189 ? -8.776 4.568 12.522 1.00 95.44 189 PHE A O 1
ATOM 1469 N N . SER A 1 190 ? -10.898 3.869 12.355 1.00 93.94 190 SER A N 1
ATOM 1470 C CA . SER A 1 190 ? -11.465 5.197 12.589 1.00 93.94 190 SER A CA 1
ATOM 1471 C C . SER A 1 190 ? -11.160 5.714 13.998 1.00 93.94 190 SER A C 1
ATOM 1473 O O . SER A 1 190 ? -10.725 6.856 14.137 1.00 93.94 190 SER A O 1
ATOM 1475 N N . ARG A 1 191 ? -11.280 4.878 15.039 1.00 95.31 191 ARG A N 1
ATOM 1476 C CA . ARG A 1 191 ? -10.879 5.281 16.400 1.00 95.31 191 ARG A CA 1
ATOM 1477 C C . ARG A 1 191 ? -9.389 5.511 16.524 1.00 95.31 191 ARG A C 1
ATOM 1479 O O . ARG A 1 191 ? -8.972 6.469 17.164 1.00 95.31 191 ARG A O 1
ATOM 1486 N N . VAL A 1 192 ? -8.591 4.648 15.907 1.00 95.56 192 VAL A N 1
ATOM 1487 C CA . VAL A 1 192 ? -7.139 4.823 15.866 1.00 95.56 192 VAL A CA 1
ATOM 1488 C C . VAL A 1 192 ? -6.777 6.161 15.215 1.00 95.56 192 VAL A C 1
ATOM 1490 O O . VAL A 1 192 ? -5.921 6.873 15.734 1.00 95.56 192 VAL A O 1
ATOM 1493 N N . ALA A 1 193 ? -7.459 6.548 14.134 1.00 93.12 193 ALA A N 1
ATOM 1494 C CA . ALA A 1 193 ? -7.277 7.854 13.508 1.00 93.12 193 ALA A CA 1
ATOM 1495 C C . ALA A 1 193 ? -7.650 9.007 14.456 1.00 93.12 193 ALA A C 1
ATOM 1497 O O . ALA A 1 193 ? -6.892 9.971 14.549 1.00 93.12 193 ALA A O 1
ATOM 1498 N N . THR A 1 194 ? -8.744 8.893 15.219 1.00 93.81 194 THR A N 1
ATOM 1499 C CA . THR A 1 194 ? -9.094 9.874 16.264 1.00 93.81 194 THR A CA 1
ATOM 1500 C C . THR A 1 194 ? -8.003 9.981 17.331 1.00 93.81 194 THR A C 1
ATOM 1502 O O . THR A 1 194 ? -7.563 11.086 17.637 1.00 93.81 194 THR A O 1
ATOM 1505 N N . LEU A 1 195 ? -7.506 8.854 17.851 1.00 95.38 195 LEU A N 1
ATOM 1506 C CA . LEU A 1 195 ? -6.438 8.837 18.858 1.00 95.38 195 LEU A CA 1
ATOM 1507 C C . LEU A 1 195 ? -5.127 9.439 18.337 1.00 95.38 195 LEU A C 1
ATOM 1509 O O . LEU A 1 195 ? -4.401 10.072 19.100 1.00 95.38 195 LEU A O 1
ATOM 1513 N N . ARG A 1 196 ? -4.818 9.261 17.047 1.00 94.50 196 ARG A N 1
ATOM 1514 C CA . ARG A 1 196 ? -3.671 9.913 16.395 1.00 94.50 196 ARG A CA 1
ATOM 1515 C C . ARG A 1 196 ? -3.870 11.420 16.276 1.00 94.50 196 ARG A C 1
ATOM 1517 O O . ARG A 1 196 ? -2.958 12.172 16.607 1.00 94.50 196 ARG A O 1
ATOM 1524 N N . ALA A 1 197 ? -5.061 11.853 15.874 1.00 92.56 197 ALA A N 1
ATOM 1525 C CA . ALA A 1 197 ? -5.392 13.270 15.783 1.00 92.56 197 ALA A CA 1
ATOM 1526 C C . ALA A 1 197 ? -5.318 13.975 17.151 1.00 92.56 197 ALA A C 1
ATOM 1528 O O . ALA A 1 197 ? -4.874 15.115 17.215 1.00 92.56 197 ALA A O 1
ATOM 1529 N N . GLU A 1 198 ? -5.672 13.300 18.254 1.00 94.44 198 GLU A N 1
ATOM 1530 C CA . GLU A 1 198 ? -5.534 13.842 19.621 1.00 94.44 198 GLU A CA 1
ATOM 1531 C C . GLU A 1 198 ? -4.090 14.190 20.013 1.00 94.44 198 GLU A C 1
ATOM 1533 O O . GLU A 1 198 ? -3.880 15.020 20.897 1.00 94.44 198 GLU A O 1
ATOM 1538 N N . VAL A 1 199 ? -3.101 13.528 19.408 1.00 94.62 199 VAL A N 1
ATOM 1539 C CA . VAL A 1 199 ? -1.671 13.738 19.685 1.00 94.62 199 VAL A CA 1
ATOM 1540 C C . VAL A 1 199 ? -0.964 14.485 18.550 1.00 94.62 199 VAL A C 1
ATOM 1542 O O . VAL A 1 199 ? 0.260 14.418 18.445 1.00 94.62 199 VAL A O 1
ATOM 1545 N N . ASP A 1 200 ? -1.731 15.170 17.697 1.00 92.38 200 ASP A N 1
ATOM 1546 C CA . ASP A 1 200 ? -1.251 15.907 16.523 1.00 92.38 200 ASP A CA 1
ATOM 1547 C C . ASP A 1 200 ? -0.413 15.043 15.555 1.00 92.38 200 ASP A C 1
ATOM 1549 O O . ASP A 1 200 ? 0.517 15.526 14.901 1.00 92.38 200 ASP A O 1
ATOM 1553 N N . LEU A 1 201 ? -0.723 13.743 15.461 1.00 89.75 201 LEU A N 1
ATOM 1554 C CA . LEU A 1 201 ? -0.124 12.845 14.478 1.00 89.75 201 LEU A CA 1
ATOM 1555 C C . LEU A 1 201 ? -1.003 12.726 13.237 1.00 89.75 201 LEU A C 1
ATOM 1557 O O . LEU A 1 201 ? -2.213 12.518 13.313 1.00 89.75 201 LEU A O 1
ATOM 1561 N N . GLU A 1 202 ? -0.345 12.783 12.085 1.00 85.12 202 GLU A N 1
ATOM 1562 C CA . GLU A 1 202 ? -0.967 12.631 10.775 1.00 85.12 202 GLU A CA 1
ATOM 1563 C C . GLU A 1 202 ? -1.689 11.271 10.658 1.00 85.12 202 GLU A C 1
ATOM 1565 O O . GLU A 1 202 ? -1.173 10.249 11.155 1.00 85.12 202 GLU A O 1
ATOM 1570 N N . PRO A 1 203 ? -2.890 11.224 10.052 1.00 80.88 203 PRO A N 1
ATOM 1571 C CA . PRO A 1 203 ? -3.597 9.972 9.816 1.00 80.88 203 PRO A CA 1
ATOM 1572 C C . PRO A 1 203 ? -2.767 9.025 8.934 1.00 80.88 203 PRO A C 1
ATOM 1574 O O . PRO A 1 203 ? -2.098 9.434 7.997 1.00 80.88 203 PRO A O 1
ATOM 1577 N N . LEU A 1 204 ? -2.815 7.722 9.233 1.00 73.19 204 LEU A N 1
ATOM 1578 C CA . LEU A 1 204 ? -1.999 6.691 8.557 1.00 73.19 204 LEU A CA 1
ATOM 1579 C C . LEU A 1 204 ? -2.337 6.493 7.077 1.00 73.19 204 LEU A C 1
ATOM 1581 O O . LEU A 1 204 ? -1.580 5.853 6.355 1.00 73.19 204 LEU A O 1
ATOM 1585 N N . CYS A 1 205 ? -3.497 6.985 6.656 1.00 61.22 205 CYS A N 1
ATOM 1586 C CA . CYS A 1 205 ? -4.031 6.806 5.321 1.00 61.22 205 CYS A CA 1
ATOM 1587 C C . CYS A 1 205 ? -4.406 8.179 4.767 1.00 61.22 205 CYS A C 1
ATOM 1589 O O . CYS A 1 205 ? -5.572 8.445 4.483 1.00 61.22 205 CYS A O 1
ATOM 1591 N N . GLU A 1 206 ? -3.429 9.079 4.659 1.00 56.44 206 GLU A N 1
ATOM 1592 C CA . GLU A 1 206 ? -3.581 10.159 3.695 1.00 56.44 206 GLU A CA 1
ATOM 1593 C C . GLU A 1 206 ? -3.593 9.520 2.312 1.00 56.44 206 GLU A C 1
ATOM 1595 O O . GLU A 1 206 ? -2.690 8.775 1.932 1.00 56.44 206 GLU A O 1
ATOM 1600 N N . ASP A 1 207 ? -4.699 9.735 1.609 1.00 50.53 207 ASP A N 1
ATOM 1601 C CA . ASP A 1 207 ? -4.877 9.371 0.220 1.00 50.53 207 ASP A CA 1
ATOM 1602 C C . ASP A 1 207 ? -3.605 9.692 -0.578 1.00 50.53 207 ASP A C 1
ATOM 1604 O O . ASP A 1 207 ? -3.381 10.836 -0.970 1.00 50.53 207 ASP A O 1
ATOM 1608 N N . LEU A 1 208 ? -2.833 8.655 -0.924 1.00 46.69 208 LEU A N 1
ATOM 1609 C CA . LEU A 1 208 ? -1.869 8.690 -2.033 1.00 46.69 208 LEU A CA 1
ATOM 1610 C C . LEU A 1 208 ? -2.552 9.107 -3.354 1.00 46.69 208 LEU A C 1
ATOM 1612 O O . LEU A 1 208 ? -1.887 9.398 -4.335 1.00 46.69 208 LEU A O 1
ATOM 1616 N N . SER A 1 209 ? -3.888 9.171 -3.361 1.00 48.47 209 SER A N 1
ATOM 1617 C CA . SER A 1 209 ? -4.745 9.777 -4.380 1.00 48.47 209 SER A CA 1
ATOM 1618 C C . SER A 1 209 ? -4.547 11.293 -4.526 1.00 48.47 209 SER A C 1
ATOM 1620 O O . SER A 1 209 ? -4.931 11.851 -5.551 1.00 48.47 209 SER A O 1
ATOM 1622 N N . LYS A 1 210 ? -3.933 11.978 -3.550 1.00 49.03 210 LYS A N 1
ATOM 1623 C CA . LYS A 1 210 ? -3.287 13.274 -3.790 1.00 49.03 210 LYS A CA 1
ATOM 1624 C C . LYS A 1 210 ? -1.884 13.018 -4.333 1.00 49.03 210 LYS A C 1
ATOM 1626 O O . LYS A 1 210 ? -0.892 13.446 -3.747 1.00 49.03 210 LYS A O 1
ATOM 1631 N N . GLU A 1 211 ? -1.807 12.324 -5.467 1.00 43.25 211 GLU A N 1
ATOM 1632 C CA . GLU A 1 211 ? -0.690 12.542 -6.373 1.00 43.25 211 GLU A CA 1
ATOM 1633 C C . GLU A 1 211 ? -0.602 14.054 -6.548 1.00 43.25 211 GLU A C 1
ATOM 1635 O O . GLU A 1 211 ? -1.591 14.713 -6.879 1.00 43.25 211 GLU A O 1
ATOM 1640 N N . HIS A 1 212 ? 0.553 14.584 -6.153 1.00 35.62 212 HIS A N 1
ATOM 1641 C CA . HIS A 1 212 ? 0.995 15.945 -6.375 1.00 35.62 212 HIS A CA 1
ATOM 1642 C C . HIS A 1 212 ? 0.200 16.614 -7.508 1.00 35.62 212 HIS A C 1
ATOM 1644 O O . HIS A 1 212 ? 0.313 16.152 -8.646 1.00 35.62 212 HIS A O 1
ATOM 1650 N N . PRO A 1 213 ? -0.537 17.725 -7.283 1.00 44.25 213 PRO A N 1
ATOM 1651 C CA . PRO A 1 213 ? -0.657 18.671 -8.376 1.00 44.25 213 PRO A CA 1
ATOM 1652 C C . PRO A 1 213 ? 0.787 18.949 -8.768 1.00 44.25 213 PRO A C 1
ATOM 1654 O O . PRO A 1 213 ? 1.577 19.371 -7.915 1.00 44.25 213 PRO A O 1
ATOM 1657 N N . GLU A 1 214 ? 1.152 18.563 -9.990 1.00 43.47 214 GLU A N 1
ATOM 1658 C CA . GLU A 1 214 ? 2.455 18.838 -10.560 1.00 43.47 214 GLU A CA 1
ATOM 1659 C C . GLU A 1 214 ? 2.832 20.241 -10.111 1.00 43.47 214 GLU A C 1
ATOM 1661 O O . GLU A 1 214 ? 2.111 21.209 -10.366 1.00 43.47 214 GLU A O 1
ATOM 1666 N N . THR A 1 215 ? 3.914 20.351 -9.346 1.00 40.19 215 THR A N 1
ATOM 1667 C CA . THR A 1 215 ? 4.586 21.620 -9.160 1.00 40.19 215 THR A CA 1
ATOM 1668 C C . THR A 1 215 ? 5.052 21.999 -10.559 1.00 40.19 215 THR A C 1
ATOM 1670 O O . THR A 1 215 ? 6.188 21.720 -10.947 1.00 40.19 215 THR A O 1
ATOM 1673 N N . THR A 1 216 ? 4.159 22.611 -11.343 1.00 43.81 216 THR A N 1
ATOM 1674 C CA . THR A 1 216 ? 4.473 23.519 -12.435 1.00 43.81 216 THR A CA 1
ATOM 1675 C C . THR A 1 216 ? 5.290 24.631 -11.807 1.00 43.81 216 THR A C 1
ATOM 1677 O O . THR A 1 216 ? 4.827 25.721 -11.494 1.00 43.81 216 THR A O 1
ATOM 1680 N N . THR A 1 217 ? 6.555 24.301 -11.599 1.00 48.59 217 THR A N 1
ATOM 1681 C CA . THR A 1 217 ? 7.673 25.218 -11.531 1.00 48.59 217 THR A CA 1
ATOM 1682 C C . THR A 1 217 ? 7.938 25.578 -12.989 1.00 48.59 217 THR A C 1
ATOM 1684 O O . THR A 1 217 ? 8.906 25.140 -13.597 1.00 48.59 217 THR A O 1
ATOM 1687 N N . SER A 1 218 ? 6.979 26.263 -13.603 1.00 55.03 218 SER A N 1
ATOM 1688 C CA . SER A 1 218 ? 7.089 26.778 -14.957 1.00 55.03 218 SER A CA 1
ATOM 1689 C C . SER A 1 218 ? 6.335 28.097 -15.003 1.00 55.03 218 SER A C 1
ATOM 1691 O O . SER A 1 218 ? 5.156 28.147 -14.669 1.00 55.03 218 SER A O 1
ATOM 1693 N N . GLU A 1 219 ? 7.064 29.132 -15.416 1.00 49.88 219 GLU A N 1
ATOM 1694 C CA . GLU A 1 219 ? 6.582 30.467 -15.790 1.00 49.88 219 GLU A CA 1
ATOM 1695 C C . GLU A 1 219 ? 6.392 31.511 -14.673 1.00 49.88 219 GLU A C 1
ATOM 1697 O O . GLU A 1 219 ? 5.342 32.126 -14.538 1.00 49.88 219 GLU A O 1
ATOM 1702 N N . GLU A 1 220 ? 7.476 31.856 -13.968 1.00 51.94 220 GLU A N 1
ATOM 1703 C CA . GLU A 1 220 ? 7.684 33.262 -13.568 1.00 51.94 220 GLU A CA 1
ATOM 1704 C C . GLU A 1 220 ? 9.170 33.665 -13.638 1.00 51.94 220 GLU A C 1
ATOM 1706 O O . GLU A 1 220 ? 9.788 34.090 -12.668 1.00 51.94 220 GLU A O 1
ATOM 1711 N N . TYR A 1 221 ? 9.767 33.534 -14.826 1.00 47.88 221 TYR A N 1
ATOM 1712 C CA . TYR A 1 221 ? 10.993 34.252 -15.195 1.00 47.88 221 TYR A CA 1
ATOM 1713 C C . TYR A 1 221 ? 10.822 34.854 -16.588 1.00 47.88 221 TYR A C 1
ATOM 1715 O O . TYR A 1 221 ? 11.473 34.440 -17.533 1.00 47.88 221 TYR A O 1
ATOM 1723 N N . ASP A 1 222 ? 9.942 35.846 -16.708 1.00 52.50 222 ASP A N 1
ATOM 1724 C CA . ASP A 1 222 ? 9.950 36.765 -17.850 1.00 52.50 222 ASP A CA 1
ATOM 1725 C C . ASP A 1 222 ? 9.510 38.166 -17.408 1.00 52.50 222 ASP A C 1
ATOM 1727 O O . ASP A 1 222 ? 8.456 38.690 -17.769 1.00 52.50 222 ASP A O 1
ATOM 1731 N N . LYS A 1 223 ? 10.333 38.787 -16.552 1.00 55.94 223 LYS A N 1
ATOM 1732 C CA . LYS A 1 223 ? 10.317 40.246 -16.350 1.00 55.94 223 LYS A CA 1
ATOM 1733 C C . LYS A 1 223 ? 11.594 40.782 -15.702 1.00 55.94 223 LYS A C 1
ATOM 1735 O O . LYS A 1 223 ? 11.547 41.580 -14.771 1.00 55.94 223 LYS A O 1
ATOM 1740 N N . ILE A 1 224 ? 12.760 40.406 -16.229 1.00 49.84 224 ILE A N 1
ATOM 1741 C CA . ILE A 1 224 ? 13.968 41.207 -15.993 1.00 49.84 224 ILE A CA 1
ATOM 1742 C C . ILE A 1 224 ? 14.016 42.282 -17.075 1.00 49.84 224 ILE A C 1
ATOM 1744 O O . ILE A 1 224 ? 14.414 42.063 -18.214 1.00 49.84 224 ILE A O 1
ATOM 1748 N N . SER A 1 225 ? 13.531 43.454 -16.674 1.00 53.62 225 SER A N 1
ATOM 1749 C CA . SER A 1 225 ? 13.700 44.725 -17.360 1.00 53.62 225 SER A CA 1
ATOM 1750 C C . SER A 1 225 ? 15.163 44.922 -17.760 1.00 53.62 225 SER A C 1
ATOM 1752 O O . SER A 1 225 ? 16.043 44.974 -16.904 1.00 53.62 225 SER A O 1
ATOM 1754 N N . HIS A 1 226 ? 15.404 45.093 -19.060 1.00 51.94 226 HIS A N 1
ATOM 1755 C CA . HIS A 1 226 ? 16.632 45.684 -19.580 1.00 51.94 226 HIS A CA 1
ATOM 1756 C C . HIS A 1 226 ? 16.860 47.049 -18.916 1.00 51.94 226 HIS A C 1
ATOM 1758 O O . HIS A 1 226 ? 16.102 47.990 -19.144 1.00 51.94 226 HIS A O 1
ATOM 1764 N N . GLY A 1 227 ? 17.899 47.142 -18.090 1.00 47.34 227 GLY A N 1
ATOM 1765 C CA . GLY A 1 227 ? 18.314 48.369 -17.423 1.00 47.34 227 GLY A CA 1
ATOM 1766 C C . GLY A 1 227 ? 19.815 48.354 -17.172 1.00 47.34 227 GLY A C 1
ATOM 1767 O O . GLY A 1 227 ? 20.274 47.765 -16.204 1.00 47.34 227 GLY A O 1
ATOM 1768 N N . ASP A 1 228 ? 20.531 48.995 -18.091 1.00 46.97 228 ASP A N 1
ATOM 1769 C CA . ASP A 1 228 ? 21.886 49.533 -17.993 1.00 46.97 228 ASP A CA 1
ATOM 1770 C C . ASP A 1 228 ? 23.055 48.627 -17.574 1.00 46.97 228 ASP A C 1
ATOM 1772 O O . ASP A 1 228 ? 23.384 48.383 -16.416 1.00 46.97 228 ASP A O 1
ATOM 1776 N N . VAL A 1 229 ? 23.788 48.273 -18.628 1.00 51.06 229 VAL A N 1
ATOM 1777 C CA . VAL A 1 229 ? 25.185 47.863 -18.651 1.00 51.06 229 VAL A CA 1
ATOM 1778 C C . VAL A 1 229 ? 26.058 48.986 -18.076 1.00 51.06 229 VAL A C 1
ATOM 1780 O O . VAL A 1 229 ? 26.258 50.014 -18.723 1.00 51.06 229 VAL A O 1
ATOM 1783 N N . GLN A 1 230 ? 26.669 48.763 -16.911 1.00 46.28 230 GLN A N 1
ATOM 1784 C CA . GLN A 1 230 ? 27.942 49.402 -16.579 1.00 46.28 230 GLN A CA 1
ATOM 1785 C C . GLN A 1 230 ? 29.027 48.359 -16.325 1.00 46.28 230 GLN A C 1
ATOM 1787 O O . GLN A 1 230 ? 28.963 47.514 -15.439 1.00 46.28 230 GLN A O 1
ATOM 1792 N N . SER A 1 231 ? 30.018 48.470 -17.199 1.00 51.19 231 SER A N 1
ATOM 1793 C CA . SER A 1 231 ? 31.266 47.741 -17.303 1.00 51.19 231 SER A CA 1
ATOM 1794 C C . SER A 1 231 ? 32.232 48.121 -16.179 1.00 51.19 231 SER A C 1
ATOM 1796 O O . SER A 1 231 ? 32.513 49.303 -16.008 1.00 51.19 231 SER A O 1
ATOM 1798 N N . MET A 1 232 ? 32.782 47.127 -15.481 1.00 48.25 232 MET A N 1
ATOM 1799 C CA . MET A 1 232 ? 34.078 47.163 -14.784 1.00 48.25 232 MET A CA 1
ATOM 1800 C C . MET A 1 232 ? 34.580 45.703 -14.787 1.00 48.25 232 MET A C 1
ATOM 1802 O O . MET A 1 232 ? 33.972 44.848 -14.156 1.00 48.25 232 MET A O 1
ATOM 1806 N N . THR A 1 233 ? 35.485 45.296 -15.689 1.00 42.91 233 THR A N 1
ATOM 1807 C CA . THR A 1 233 ? 36.941 45.148 -15.432 1.00 42.91 233 THR A CA 1
ATOM 1808 C C . THR A 1 233 ? 37.228 44.496 -14.070 1.00 42.91 233 THR A C 1
ATOM 1810 O O . THR A 1 233 ? 36.826 45.046 -13.056 1.00 42.91 233 THR A O 1
ATOM 1813 N N . SER A 1 234 ? 37.992 43.422 -13.887 1.00 51.69 234 SER A N 1
ATOM 1814 C CA . SER A 1 234 ? 38.995 42.711 -14.689 1.00 51.69 234 SER A CA 1
ATOM 1815 C C . SER A 1 234 ? 39.506 41.522 -13.814 1.00 51.69 234 SER A C 1
ATOM 1817 O O . SER A 1 234 ? 38.962 41.319 -12.728 1.00 51.69 234 SER A O 1
ATOM 1819 N N . PRO A 1 235 ? 40.493 40.713 -14.251 1.00 63.09 235 PRO A N 1
ATOM 1820 C CA . PRO A 1 235 ? 40.576 39.270 -14.010 1.00 63.09 235 PRO A CA 1
ATOM 1821 C C . PRO A 1 235 ? 41.429 38.867 -12.799 1.00 63.09 235 PRO A C 1
ATOM 1823 O O . PRO A 1 235 ? 42.307 39.619 -12.385 1.00 63.09 235 PRO A O 1
ATOM 1826 N N . SER A 1 236 ? 41.256 37.620 -12.348 1.00 43.72 236 SER A N 1
ATOM 1827 C CA . SER A 1 236 ? 42.295 36.890 -11.616 1.00 43.72 236 SER A CA 1
ATOM 1828 C C . SER A 1 236 ? 42.338 35.426 -12.039 1.00 43.72 236 SER A C 1
ATOM 1830 O O . SER A 1 236 ? 41.386 34.669 -11.858 1.00 43.72 236 SER A O 1
ATOM 1832 N N . GLU A 1 237 ? 43.488 35.075 -12.605 1.00 50.50 237 GLU A N 1
ATOM 1833 C CA . GLU A 1 237 ? 44.059 33.739 -12.684 1.00 50.50 237 GLU A CA 1
ATOM 1834 C C . GLU A 1 237 ? 43.991 33.019 -11.334 1.00 50.50 237 GLU A C 1
ATOM 1836 O O . GLU A 1 237 ? 44.325 33.600 -10.302 1.00 50.50 237 GLU A O 1
ATOM 1841 N N . LEU A 1 238 ? 43.675 31.726 -11.359 1.00 44.69 238 LEU A N 1
ATOM 1842 C CA . LEU A 1 238 ? 44.385 30.745 -10.543 1.00 44.69 238 LEU A CA 1
ATOM 1843 C C . LEU A 1 238 ? 44.141 29.353 -11.114 1.00 44.69 238 LEU A C 1
ATOM 1845 O O . LEU A 1 238 ? 43.078 28.752 -10.970 1.00 44.69 238 LEU A O 1
ATOM 1849 N N . ALA A 1 239 ? 45.174 28.881 -11.804 1.00 53.75 239 ALA A N 1
ATOM 1850 C CA . ALA A 1 239 ? 45.412 27.480 -12.064 1.00 53.75 239 ALA A CA 1
ATOM 1851 C C . ALA A 1 239 ? 45.329 26.696 -10.750 1.00 53.75 239 ALA A C 1
ATOM 1853 O O . ALA A 1 239 ? 45.979 27.068 -9.779 1.00 53.75 239 ALA A O 1
ATOM 1854 N N . ASN A 1 240 ? 44.570 25.606 -10.749 1.00 45.34 240 ASN A N 1
ATOM 1855 C CA . ASN A 1 240 ? 44.837 24.458 -9.895 1.00 45.34 240 ASN A CA 1
ATOM 1856 C C . ASN A 1 240 ? 44.534 23.203 -10.706 1.00 45.34 240 ASN A C 1
ATOM 1858 O O . ASN A 1 240 ? 43.454 22.621 -10.690 1.00 45.34 240 ASN A O 1
ATOM 1862 N N . GLU A 1 241 ? 45.556 22.861 -11.475 1.00 48.62 241 GLU A N 1
ATOM 1863 C CA . GLU A 1 241 ? 45.903 21.518 -11.889 1.00 48.62 241 GLU A CA 1
ATOM 1864 C C . GLU A 1 241 ? 46.054 20.672 -10.612 1.00 48.62 241 GLU A C 1
ATOM 1866 O O . GLU A 1 241 ? 46.894 20.949 -9.754 1.00 48.62 241 GLU A O 1
ATOM 1871 N N . THR A 1 242 ? 45.195 19.676 -10.413 1.00 49.16 242 THR A N 1
ATOM 1872 C CA . THR A 1 242 ? 45.449 18.633 -9.414 1.00 49.16 242 THR A CA 1
ATOM 1873 C C . THR A 1 242 ? 45.099 17.288 -10.014 1.00 49.16 242 THR A C 1
ATOM 1875 O O . THR A 1 242 ? 43.989 16.771 -9.935 1.00 49.16 242 THR A O 1
ATOM 1878 N N . ASP A 1 243 ? 46.126 16.780 -10.675 1.00 54.53 243 ASP A N 1
ATOM 1879 C CA . ASP A 1 243 ? 46.331 15.418 -11.112 1.00 54.53 243 ASP A CA 1
ATOM 1880 C C . ASP A 1 243 ? 46.354 14.480 -9.887 1.00 54.53 243 ASP A C 1
ATOM 1882 O O . ASP A 1 243 ? 47.284 14.492 -9.073 1.00 54.53 243 ASP A O 1
ATOM 1886 N N . HIS A 1 244 ? 45.309 13.667 -9.728 1.00 56.00 244 HIS A N 1
ATOM 1887 C CA . HIS A 1 244 ? 45.280 12.572 -8.763 1.00 56.00 244 HIS A CA 1
ATOM 1888 C C . HIS A 1 244 ? 45.094 11.236 -9.481 1.00 56.00 244 HIS A C 1
ATOM 1890 O O . HIS A 1 244 ? 43.996 10.717 -9.654 1.00 56.00 244 HIS A O 1
ATOM 1896 N N . LYS A 1 245 ? 46.245 10.688 -9.883 1.00 51.53 245 LYS A N 1
ATOM 1897 C CA . LYS A 1 245 ? 46.667 9.292 -9.688 1.00 51.53 245 LYS A CA 1
ATOM 1898 C C . LYS A 1 245 ? 45.546 8.252 -9.541 1.00 51.53 245 LYS A C 1
ATOM 1900 O O . LYS A 1 245 ? 45.100 7.917 -8.450 1.00 51.53 245 LYS A O 1
ATOM 1905 N N . ARG A 1 246 ? 45.275 7.607 -10.675 1.00 50.19 246 ARG A N 1
ATOM 1906 C CA . ARG A 1 246 ? 45.555 6.180 -10.930 1.00 50.19 246 ARG A CA 1
ATOM 1907 C C . ARG A 1 246 ? 46.222 5.437 -9.753 1.00 50.19 246 ARG A C 1
ATOM 1909 O O . ARG A 1 246 ? 47.342 5.778 -9.379 1.00 50.19 246 ARG A O 1
ATOM 1916 N N . VAL A 1 247 ? 45.548 4.393 -9.272 1.00 49.03 247 VAL A N 1
ATOM 1917 C CA . VAL A 1 247 ? 46.012 3.021 -8.954 1.00 49.03 247 VAL A CA 1
ATOM 1918 C C . VAL A 1 247 ? 45.060 2.466 -7.892 1.00 49.03 247 VAL A C 1
ATOM 1920 O O . VAL A 1 247 ? 45.056 2.898 -6.745 1.00 49.03 247 VAL A O 1
ATOM 1923 N N . GLY A 1 248 ? 44.245 1.506 -8.308 1.00 45.47 248 GLY A N 1
ATOM 1924 C CA . GLY A 1 248 ? 43.382 0.720 -7.443 1.00 45.47 248 GLY A CA 1
ATOM 1925 C C . GLY A 1 248 ? 43.142 -0.612 -8.127 1.00 45.47 248 GLY A C 1
ATOM 1926 O O . GLY A 1 248 ? 42.082 -0.818 -8.710 1.00 45.47 248 GLY A O 1
ATOM 1927 N N . ASP A 1 249 ? 44.179 -1.450 -8.123 1.00 50.47 249 ASP A N 1
ATOM 1928 C CA . ASP A 1 249 ? 44.078 -2.884 -8.368 1.00 50.47 249 ASP A CA 1
ATOM 1929 C C . ASP A 1 249 ? 42.945 -3.442 -7.501 1.00 50.47 249 ASP A C 1
ATOM 1931 O O . ASP A 1 249 ? 43.027 -3.435 -6.271 1.00 50.47 249 ASP A O 1
ATOM 1935 N N . LYS A 1 250 ? 41.867 -3.897 -8.139 1.00 52.81 250 LYS A N 1
ATOM 1936 C CA . LYS A 1 250 ? 40.958 -4.859 -7.527 1.00 52.81 250 LYS A CA 1
ATOM 1937 C C . LYS A 1 250 ? 41.184 -6.185 -8.216 1.00 52.81 250 LYS A C 1
ATOM 1939 O O . LYS A 1 250 ? 40.691 -6.442 -9.313 1.00 52.81 250 LYS A O 1
ATOM 1944 N N . ASP A 1 251 ? 42.031 -6.939 -7.531 1.00 54.28 251 ASP A N 1
ATOM 1945 C CA . ASP A 1 251 ? 42.193 -8.374 -7.614 1.00 54.28 251 ASP A CA 1
ATOM 1946 C C . ASP A 1 251 ? 40.841 -9.038 -7.882 1.00 54.28 251 ASP A C 1
ATOM 1948 O O . ASP A 1 251 ? 39.874 -8.861 -7.136 1.00 54.28 251 ASP A O 1
ATOM 1952 N N . LYS A 1 252 ? 40.787 -9.764 -8.995 1.00 49.44 252 LYS A N 1
ATOM 1953 C CA . LYS A 1 252 ? 39.739 -10.730 -9.288 1.00 49.44 252 LYS A CA 1
ATOM 1954 C C . LYS A 1 252 ? 40.034 -11.952 -8.429 1.00 49.44 252 LYS A C 1
ATOM 1956 O O . LYS A 1 252 ? 40.841 -12.793 -8.822 1.00 49.44 252 LYS A O 1
ATOM 1961 N N . THR A 1 253 ? 39.396 -12.053 -7.272 1.00 52.53 253 THR A N 1
ATOM 1962 C CA . THR A 1 253 ? 39.179 -13.363 -6.668 1.00 52.53 253 THR A CA 1
ATOM 1963 C C . THR A 1 253 ? 38.136 -14.073 -7.519 1.00 52.53 253 THR A C 1
ATOM 1965 O O . THR A 1 253 ? 37.013 -13.603 -7.680 1.00 52.53 253 THR A O 1
ATOM 1968 N N . ASN A 1 254 ? 38.580 -15.153 -8.157 1.00 51.62 254 ASN A N 1
ATOM 1969 C CA . ASN A 1 254 ? 37.711 -16.215 -8.626 1.00 51.62 254 ASN A CA 1
ATOM 1970 C C . ASN A 1 254 ? 36.977 -16.753 -7.395 1.00 51.62 254 ASN A C 1
ATOM 1972 O O . ASN A 1 254 ? 37.619 -17.389 -6.562 1.00 51.62 254 ASN A O 1
ATOM 1976 N N . ASP A 1 255 ? 35.685 -16.471 -7.278 1.00 52.25 255 ASP A N 1
ATOM 1977 C CA . ASP A 1 255 ? 34.810 -17.277 -6.440 1.00 52.25 255 ASP A CA 1
ATOM 1978 C C . ASP A 1 255 ? 34.182 -18.308 -7.371 1.00 52.25 255 ASP A C 1
ATOM 1980 O O . ASP A 1 255 ? 33.425 -17.977 -8.284 1.00 52.25 255 ASP A O 1
ATOM 1984 N N . ASP A 1 256 ? 34.675 -19.533 -7.197 1.00 55.38 256 ASP A N 1
ATOM 1985 C CA . ASP A 1 256 ? 34.228 -20.757 -7.836 1.00 55.38 256 ASP A CA 1
ATOM 1986 C C . ASP A 1 256 ? 32.716 -20.919 -7.667 1.00 55.38 256 ASP A C 1
ATOM 1988 O O . ASP A 1 256 ? 32.196 -21.036 -6.557 1.00 55.38 256 ASP A O 1
ATOM 1992 N N . ASP A 1 257 ? 32.043 -20.999 -8.809 1.00 56.47 257 ASP A N 1
ATOM 1993 C CA . ASP A 1 257 ? 30.794 -21.723 -8.969 1.00 56.47 257 ASP A CA 1
ATOM 1994 C C . ASP A 1 257 ? 31.021 -23.201 -8.601 1.00 56.47 257 ASP A C 1
ATOM 1996 O O . ASP A 1 257 ? 31.590 -23.952 -9.395 1.00 56.47 257 ASP A O 1
ATOM 2000 N N . ASN A 1 258 ? 30.606 -23.620 -7.405 1.00 56.34 258 ASN A N 1
ATOM 2001 C CA . ASN A 1 258 ? 30.107 -24.973 -7.131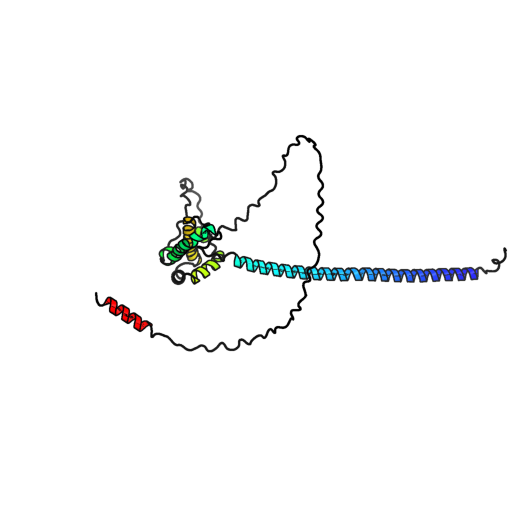 1.00 56.34 258 ASN A CA 1
ATOM 2002 C C . ASN A 1 258 ? 29.697 -25.077 -5.659 1.00 56.34 258 ASN A C 1
ATOM 2004 O O . ASN A 1 258 ? 30.508 -25.447 -4.817 1.00 56.34 258 ASN A O 1
ATOM 2008 N N . ASP A 1 259 ? 28.432 -24.803 -5.365 1.00 52.44 259 ASP A N 1
ATOM 2009 C CA . ASP A 1 259 ? 27.776 -25.477 -4.252 1.00 52.44 259 ASP A CA 1
ATOM 2010 C C . ASP A 1 259 ? 26.471 -26.060 -4.782 1.00 52.44 259 ASP A C 1
ATOM 2012 O O . ASP A 1 259 ? 25.533 -25.360 -5.159 1.00 52.44 259 ASP A O 1
ATOM 2016 N N . ASP A 1 260 ? 26.537 -27.381 -4.899 1.00 54.41 260 ASP A N 1
ATOM 2017 C CA . ASP A 1 260 ? 25.491 -28.337 -5.191 1.00 54.41 260 ASP A CA 1
ATOM 2018 C C . ASP A 1 260 ? 24.145 -27.962 -4.556 1.00 54.41 260 ASP A C 1
ATOM 2020 O O . ASP A 1 260 ? 23.964 -28.018 -3.336 1.00 54.41 260 ASP A O 1
ATOM 2024 N N . ASP A 1 261 ? 23.158 -27.700 -5.413 1.00 53.22 261 ASP A N 1
ATOM 2025 C CA . ASP A 1 261 ? 21.741 -27.789 -5.080 1.00 53.22 261 ASP A CA 1
ATOM 2026 C C . ASP A 1 261 ? 21.371 -29.269 -4.845 1.00 53.22 261 ASP A C 1
ATOM 2028 O O . ASP A 1 261 ? 20.665 -29.902 -5.639 1.00 53.22 261 ASP A O 1
ATOM 2032 N N . GLU A 1 262 ? 21.855 -29.855 -3.745 1.00 57.44 262 GLU A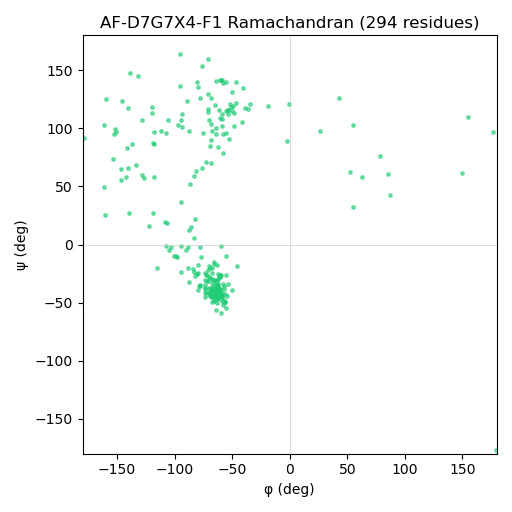 N 1
ATOM 2033 C CA . GLU A 1 262 ? 21.308 -31.099 -3.206 1.00 57.44 262 GLU A CA 1
ATOM 2034 C C . GLU A 1 262 ? 19.905 -30.796 -2.665 1.00 57.44 262 GLU A C 1
ATOM 2036 O O . GLU A 1 262 ? 19.696 -30.428 -1.505 1.00 57.44 262 GLU A O 1
ATOM 2041 N N . TYR A 1 263 ? 18.921 -30.945 -3.556 1.00 58.91 263 TYR A N 1
ATOM 2042 C CA . TYR A 1 263 ? 17.511 -31.120 -3.229 1.00 58.91 263 TYR A CA 1
ATOM 2043 C C . TYR A 1 263 ? 17.390 -32.276 -2.228 1.00 58.91 263 TYR A C 1
ATOM 2045 O O . TYR A 1 263 ? 17.282 -33.448 -2.591 1.00 58.91 263 TYR A O 1
ATOM 2053 N N . SER A 1 264 ? 17.442 -31.929 -0.947 1.00 58.03 264 SER A N 1
ATOM 2054 C CA . SER A 1 264 ? 17.124 -32.825 0.151 1.00 58.03 264 SER A CA 1
ATOM 2055 C C . SER A 1 264 ? 15.631 -33.121 0.088 1.00 58.03 264 SER A C 1
ATOM 2057 O O . SER A 1 264 ? 14.798 -32.306 0.473 1.00 58.03 264 SER A O 1
ATOM 2059 N N . ASP A 1 265 ? 15.331 -34.264 -0.516 1.00 58.19 265 ASP A N 1
ATOM 2060 C CA . ASP A 1 265 ? 14.288 -35.219 -0.153 1.00 58.19 265 ASP A CA 1
ATOM 2061 C C . ASP A 1 265 ? 13.505 -34.841 1.124 1.00 58.19 265 ASP A C 1
ATOM 2063 O O . ASP A 1 265 ? 13.861 -35.222 2.236 1.00 58.19 265 ASP A O 1
ATOM 2067 N N . LEU A 1 266 ? 12.428 -34.065 0.961 1.00 56.94 266 LEU A N 1
ATOM 2068 C CA . LEU A 1 266 ? 11.417 -33.815 1.996 1.00 56.94 266 LEU A CA 1
ATOM 2069 C C . LEU A 1 266 ? 10.353 -34.922 1.965 1.00 56.94 266 LEU A C 1
ATOM 2071 O O . LEU A 1 266 ? 9.153 -34.656 1.863 1.00 56.94 266 LEU A O 1
ATOM 2075 N N . GLY A 1 267 ? 10.818 -36.169 2.006 1.00 55.03 267 GLY A N 1
ATOM 2076 C CA . GLY A 1 267 ? 10.015 -37.323 2.382 1.00 55.03 267 GLY A CA 1
ATOM 2077 C C . GLY A 1 267 ? 9.903 -37.410 3.905 1.00 55.03 267 GLY A C 1
ATOM 2078 O O . GLY A 1 267 ? 10.879 -37.193 4.615 1.00 55.03 267 GLY A O 1
ATOM 2079 N N . ASP A 1 268 ? 8.707 -37.756 4.373 1.00 57.78 268 ASP A N 1
ATOM 2080 C CA . ASP A 1 268 ? 8.376 -38.181 5.739 1.00 57.78 268 ASP A CA 1
ATOM 2081 C C . ASP A 1 268 ? 8.238 -37.072 6.803 1.00 57.78 268 ASP A C 1
ATOM 2083 O O . ASP A 1 268 ? 9.062 -36.889 7.697 1.00 57.78 268 ASP A O 1
ATOM 2087 N N . LEU A 1 269 ? 7.096 -36.374 6.748 1.00 54.41 269 LEU A N 1
ATOM 2088 C CA . LEU A 1 269 ? 6.512 -35.621 7.873 1.00 54.41 269 LEU A CA 1
ATOM 2089 C C . LEU A 1 269 ? 5.118 -36.161 8.263 1.00 54.41 269 LEU A C 1
ATOM 2091 O O . LEU A 1 269 ? 4.286 -35.431 8.798 1.00 54.41 269 LEU A O 1
ATOM 2095 N N . ASP A 1 270 ? 4.880 -37.447 8.007 1.00 59.53 270 ASP A N 1
ATOM 2096 C CA . ASP A 1 270 ? 3.784 -38.218 8.594 1.00 59.53 270 ASP A CA 1
ATOM 2097 C C . ASP A 1 270 ? 4.364 -38.978 9.797 1.00 59.53 270 ASP A C 1
ATOM 2099 O O . ASP A 1 270 ? 5.122 -39.916 9.590 1.00 59.53 270 ASP A O 1
ATOM 2103 N N . ASP A 1 271 ? 4.099 -38.497 11.021 1.00 59.91 271 ASP A N 1
ATOM 2104 C CA . ASP A 1 271 ? 4.100 -39.238 12.311 1.00 59.91 271 ASP A CA 1
ATOM 2105 C C . ASP A 1 271 ? 4.498 -38.335 13.500 1.00 59.91 271 ASP A C 1
ATOM 2107 O O . ASP A 1 271 ? 5.474 -38.571 14.211 1.00 59.91 271 ASP A O 1
ATOM 2111 N N . LEU A 1 272 ? 3.708 -37.285 13.753 1.00 57.97 272 LEU A N 1
ATOM 2112 C CA . LEU A 1 272 ? 3.619 -36.667 15.085 1.00 57.97 272 LEU A CA 1
ATOM 2113 C C . LEU A 1 272 ? 2.149 -36.600 15.532 1.00 57.97 272 LEU A C 1
ATOM 2115 O O . LEU A 1 272 ? 1.598 -35.537 15.814 1.00 57.97 272 LEU A O 1
ATOM 2119 N N . ASP A 1 273 ? 1.525 -37.778 15.562 1.00 61.50 273 ASP A N 1
ATOM 2120 C CA . ASP A 1 273 ? 0.729 -38.205 16.720 1.00 61.50 273 ASP A CA 1
ATOM 2121 C C . ASP A 1 273 ? 1.767 -38.425 17.844 1.00 61.50 273 ASP A C 1
ATOM 2123 O O . ASP A 1 273 ? 2.853 -38.938 17.601 1.00 61.50 273 ASP A O 1
ATOM 2127 N N . ASP A 1 274 ? 1.652 -37.819 19.019 1.00 48.91 274 ASP A N 1
ATOM 2128 C CA . ASP A 1 274 ? 0.962 -38.485 20.108 1.00 48.91 274 ASP A CA 1
ATOM 2129 C C . ASP A 1 274 ? 0.510 -37.457 21.144 1.00 48.91 274 ASP A C 1
ATOM 2131 O O . ASP A 1 274 ? 1.292 -36.689 21.717 1.00 48.91 274 ASP A O 1
ATOM 2135 N N . GLY A 1 275 ? -0.788 -37.494 21.421 1.00 56.72 275 GLY A N 1
ATOM 2136 C CA . GLY A 1 275 ? -1.418 -36.775 22.511 1.00 56.72 275 GLY A CA 1
ATOM 2137 C C . GLY A 1 275 ? -0.731 -36.987 23.864 1.00 56.72 275 GLY A C 1
ATOM 2138 O O . GLY A 1 275 ? -0.773 -38.062 24.457 1.00 56.72 275 GLY A O 1
ATOM 2139 N N . ALA A 1 276 ? -0.242 -35.889 24.428 1.00 56.75 276 ALA A N 1
ATOM 2140 C CA . ALA A 1 276 ? -0.196 -35.686 25.866 1.00 56.75 276 ALA A CA 1
ATOM 2141 C C . ALA A 1 276 ? -1.069 -34.468 26.177 1.00 56.75 276 ALA A C 1
ATOM 2143 O O . ALA A 1 276 ? -0.612 -33.328 26.199 1.00 56.75 276 ALA A O 1
ATOM 2144 N N . SER A 1 277 ? -2.366 -34.710 26.363 1.00 55.16 277 SER A N 1
ATOM 2145 C CA . SER A 1 277 ? -3.273 -33.739 26.962 1.00 55.16 277 SER A CA 1
ATOM 2146 C C . SER A 1 277 ? -2.829 -33.508 28.407 1.00 55.16 277 SER A C 1
ATOM 2148 O O . SER A 1 277 ? -3.167 -34.289 29.300 1.00 55.16 277 SER A O 1
ATOM 2150 N N . ASP A 1 278 ? -2.035 -32.465 28.626 1.00 54.25 278 ASP A N 1
ATOM 2151 C CA . ASP A 1 278 ? -1.624 -31.998 29.947 1.00 54.25 278 ASP A CA 1
ATOM 2152 C C . ASP A 1 278 ? -2.808 -31.314 30.650 1.00 54.25 278 ASP A C 1
ATOM 2154 O O . ASP A 1 278 ? -2.887 -30.098 30.787 1.00 54.25 278 ASP A O 1
ATOM 2158 N N . THR A 1 279 ? -3.790 -32.118 31.055 1.00 57.44 279 THR A N 1
ATOM 2159 C CA . THR A 1 279 ? -4.959 -31.684 31.833 1.00 57.44 279 THR A CA 1
ATOM 2160 C C . THR A 1 279 ? -4.685 -31.704 33.339 1.00 57.44 279 THR A C 1
ATOM 2162 O O . THR A 1 279 ? -5.624 -31.670 34.131 1.00 57.44 279 THR A O 1
ATOM 2165 N N . SER A 1 280 ? -3.424 -31.834 33.775 1.00 56.03 280 SER A N 1
ATOM 2166 C CA . SER A 1 280 ? -3.110 -31.953 35.207 1.00 56.03 280 SER A CA 1
ATOM 2167 C C . SER A 1 280 ? -2.904 -30.606 35.905 1.00 56.03 280 SER A C 1
ATOM 2169 O O . SER A 1 280 ? -3.066 -30.526 37.122 1.00 56.03 280 SER A O 1
ATOM 2171 N N . ILE A 1 281 ? -2.609 -29.542 35.150 1.00 56.94 281 ILE A N 1
ATOM 2172 C CA . ILE A 1 281 ? -2.325 -28.217 35.717 1.00 56.94 281 ILE A CA 1
ATOM 2173 C C . ILE A 1 281 ? -3.620 -27.486 36.113 1.00 56.94 281 ILE A C 1
ATOM 2175 O O . ILE A 1 281 ? -3.664 -26.849 37.166 1.00 56.94 281 ILE A O 1
ATOM 2179 N N . ASP A 1 282 ? -4.706 -27.656 35.354 1.00 61.12 282 ASP A N 1
ATOM 2180 C CA . ASP A 1 282 ? -5.961 -26.929 35.601 1.00 61.12 282 ASP A CA 1
ATOM 2181 C C . ASP A 1 282 ? -6.655 -27.338 36.915 1.00 61.12 282 ASP A C 1
ATOM 2183 O O . ASP A 1 282 ? -7.272 -26.508 37.582 1.00 61.12 282 ASP A O 1
ATOM 2187 N N . ALA A 1 283 ? -6.485 -28.587 37.366 1.00 67.50 283 ALA A N 1
ATOM 2188 C CA . ALA A 1 283 ? -7.107 -29.068 38.603 1.00 67.50 283 ALA A CA 1
ATOM 2189 C C . ALA A 1 283 ? -6.460 -28.498 39.882 1.00 67.50 283 ALA A C 1
ATOM 2191 O O . ALA A 1 283 ? -7.120 -28.406 40.919 1.00 67.50 283 ALA A O 1
ATOM 2192 N N . ALA A 1 284 ? -5.178 -28.120 39.834 1.00 68.56 284 ALA A N 1
ATOM 2193 C CA . ALA A 1 284 ? -4.492 -27.534 40.986 1.00 68.56 284 ALA A CA 1
ATOM 2194 C C . ALA A 1 284 ? -4.865 -26.055 41.177 1.00 68.56 284 ALA A C 1
ATOM 2196 O O . ALA A 1 284 ? -5.024 -25.609 42.313 1.00 68.56 284 ALA A O 1
ATOM 2197 N N . LEU A 1 285 ? -5.070 -25.321 40.078 1.00 70.06 285 LEU A N 1
ATOM 2198 C CA . LEU A 1 285 ? -5.416 -23.900 40.118 1.00 70.06 285 LEU A CA 1
ATOM 2199 C C . LEU A 1 285 ? -6.870 -23.669 40.572 1.00 70.06 285 LEU A C 1
ATOM 2201 O O . LEU A 1 285 ? -7.136 -22.754 41.349 1.00 70.06 285 LEU A O 1
ATOM 2205 N N . GLU A 1 286 ? -7.814 -24.523 40.156 1.00 75.00 286 GLU A N 1
ATOM 2206 C CA . GLU A 1 286 ? -9.213 -24.429 40.611 1.00 75.00 286 GLU A CA 1
ATOM 2207 C C . GLU A 1 286 ? -9.369 -24.678 42.123 1.00 75.00 286 GLU A C 1
ATOM 2209 O O . GLU A 1 286 ? -10.227 -24.066 42.764 1.00 75.00 286 GLU A O 1
ATOM 2214 N N . ALA A 1 287 ? -8.524 -25.524 42.722 1.00 76.94 287 ALA A N 1
ATOM 2215 C CA . ALA A 1 287 ? -8.558 -25.786 44.161 1.00 76.94 287 ALA A CA 1
ATOM 2216 C C . ALA A 1 287 ? -8.043 -24.599 44.999 1.00 76.94 287 ALA A C 1
ATOM 2218 O O . ALA A 1 287 ? -8.535 -24.379 46.107 1.00 76.94 287 ALA A O 1
ATOM 2219 N N . GLU A 1 288 ? -7.091 -23.819 44.477 1.00 74.00 288 GLU A N 1
ATOM 2220 C CA . GLU A 1 288 ? -6.535 -22.646 45.165 1.00 74.00 288 GLU A CA 1
ATOM 2221 C C . GLU A 1 288 ? -7.535 -21.476 45.180 1.00 74.00 288 GLU A C 1
ATOM 2223 O O . GLU A 1 288 ? -7.764 -20.870 46.227 1.00 74.00 288 GLU A O 1
ATOM 2228 N N . ILE A 1 289 ? -8.251 -21.246 44.072 1.00 74.19 289 ILE A N 1
ATOM 2229 C CA . ILE A 1 289 ? -9.290 -20.202 43.982 1.00 74.19 289 ILE A CA 1
ATOM 2230 C C . ILE A 1 289 ? -10.502 -20.530 44.875 1.00 74.19 289 ILE A C 1
ATOM 2232 O O . ILE A 1 289 ? -11.094 -19.639 45.489 1.00 74.19 289 ILE A O 1
ATOM 2236 N N . ALA A 1 290 ? -10.874 -21.809 44.989 1.00 76.81 290 ALA A N 1
ATOM 2237 C CA . ALA A 1 290 ? -11.985 -22.231 45.844 1.00 76.81 290 ALA A CA 1
ATOM 2238 C C . ALA A 1 290 ? -11.684 -22.078 47.348 1.00 76.81 290 ALA A C 1
ATOM 2240 O O . ALA A 1 290 ? -12.607 -21.848 48.131 1.00 76.81 290 ALA A O 1
ATOM 2241 N N . ALA A 1 291 ? -10.415 -22.182 47.757 1.00 77.56 291 ALA A N 1
ATOM 2242 C CA . ALA A 1 291 ? -10.007 -21.974 49.145 1.00 77.56 291 ALA A CA 1
ATOM 2243 C C . ALA A 1 291 ? -10.040 -20.486 49.540 1.00 77.56 291 ALA A C 1
ATOM 2245 O O . ALA A 1 291 ? -10.464 -20.156 50.646 1.00 77.56 291 ALA A O 1
ATOM 2246 N N . GLU A 1 292 ? -9.667 -19.584 48.629 1.00 74.00 292 GLU A N 1
ATOM 2247 C CA . GLU A 1 292 ? -9.600 -18.144 48.911 1.00 74.00 292 GLU A CA 1
ATOM 2248 C C . GLU A 1 292 ? -10.989 -17.476 48.998 1.00 74.00 292 GLU A C 1
ATOM 2250 O O . GLU A 1 292 ? -11.169 -16.482 49.698 1.00 74.00 292 GLU A O 1
ATOM 2255 N N . LEU A 1 293 ? -12.011 -18.058 48.359 1.00 71.25 293 LEU A N 1
ATOM 2256 C CA . LEU A 1 293 ? -13.395 -17.558 48.397 1.00 71.25 293 LEU A CA 1
ATOM 2257 C C . LEU A 1 293 ? -14.253 -18.140 49.538 1.00 71.25 293 LEU A C 1
ATOM 2259 O O . LEU A 1 293 ? -15.405 -17.734 49.695 1.00 71.25 293 LEU A O 1
ATOM 2263 N N . GLY A 1 294 ? -13.727 -19.088 50.321 1.00 61.88 294 GLY A N 1
ATOM 2264 C CA . GLY A 1 294 ? -14.470 -19.801 51.369 1.00 61.88 294 GLY A CA 1
ATOM 2265 C C . GLY A 1 294 ? -14.291 -19.284 52.803 1.00 61.88 294 GLY A C 1
ATOM 2266 O O . GLY A 1 294 ? -15.036 -19.717 53.682 1.00 61.88 294 GLY A O 1
ATOM 2267 N N . GLU A 1 295 ? -13.338 -18.383 53.064 1.00 55.66 295 GLU A N 1
ATOM 2268 C CA . GLU A 1 295 ? -13.017 -17.886 54.420 1.00 55.66 295 GLU A CA 1
ATOM 2269 C C . GLU A 1 295 ? -13.449 -16.426 54.693 1.00 55.66 295 GLU A C 1
ATOM 2271 O O . GLU A 1 295 ? -12.975 -15.806 55.648 1.00 55.66 295 GLU A O 1
ATOM 2276 N N . GLY A 1 296 ? -14.377 -15.880 53.897 1.00 49.16 296 GLY A N 1
ATOM 2277 C CA . GLY A 1 296 ? -14.955 -14.535 54.077 1.00 49.16 296 GLY A CA 1
ATOM 2278 C C . GLY A 1 296 ? -16.402 -14.534 54.548 1.00 49.16 296 GLY A C 1
ATOM 2279 O O . GLY A 1 296 ? -17.261 -14.991 53.764 1.00 49.16 296 GLY A O 1
#

Solvent-accessible surface area (backbone atoms only — not comparable to full-atom values): 19394 Å² total; per-residue (Å²): 142,87,80,87,76,88,78,72,55,70,67,59,55,51,54,52,52,53,50,51,53,50,53,50,49,53,51,51,52,52,52,51,51,54,50,52,50,50,52,53,52,55,61,49,55,58,52,54,55,48,53,53,53,49,53,55,50,51,53,53,48,54,53,50,52,55,49,50,56,52,50,53,58,51,49,68,63,58,76,64,69,73,53,97,38,60,65,96,46,74,90,53,46,76,54,23,61,65,43,38,54,57,56,59,53,49,46,76,42,70,67,52,57,73,44,78,71,79,76,85,65,79,63,82,68,76,75,64,85,83,76,81,82,80,89,79,90,68,96,76,80,72,66,67,70,60,74,70,57,61,54,81,84,42,44,64,49,50,56,50,48,40,73,73,32,66,51,42,37,53,49,47,69,63,43,52,83,79,42,59,62,64,56,42,51,41,30,48,53,52,51,49,41,51,60,31,50,75,70,77,37,79,61,95,74,67,64,75,83,65,59,70,78,74,81,74,86,69,86,88,86,87,78,83,74,93,74,81,93,80,89,76,88,84,90,80,89,76,90,79,88,77,88,75,78,88,85,77,89,73,81,81,76,83,77,79,91,78,80,80,86,74,79,74,76,88,72,82,89,84,80,82,80,76,92,74,81,78,69,69,63,63,63,59,55,56,55,56,58,56,56,72,70,67,82,119

Radius of gyration: 44.48 Å; Cα contacts (8 Å, |Δi|>4): 83; chains: 1; bounding box: 105×89×148 Å

Organism: Ectocarpus siliculosus (NCBI:txid2880)

Secondary structure (DSSP, 8-state):
---SSTT--HHHHHHHHHHHHHHHHHHHHHHHHHHHHHHHHHHHHHHHHHHHHHHHHHHHHHHHHHHHHHHHHHHHHHTT---TT--S-GGGHHHHHHHHHHHHHGGG-HHHHHSPP-----------TT--------TT---THHHH--HHHHHHHHHHHHHH-HHHHHHHHHHTTTS-HHHHHHHHHHHHHHHHHTTTPPPTT--TT---------S------------------------------------------------------------SSHHHHHHHHHHHTS--

Sequence (296 aa):
MAGWFSNMNLDQIGAQVTGLTQSLGESAAKMGEDLQQKVNTLAAFDLEEINKAIQNAEDDITSKEAKIQQEDAGLKQAEIKILPWETRIEKMAILSHGLMEKILSLSLEESNFTTPPLESGTKPEEISEDSALQGNGGADDDRNGAAAFQLDRHTSVAIKMLSLDPNLAKIHARLISRMPERTFWYHYFSRVATLRAEVDLEPLCEDLSKEHPETTTSEEYDKISHGDVQSMTSPSELANETDHKRVGDKDKTNDDDNDDDEYSDLGDLDDLDDGASDTSIDAALEAEIAAELGEG

InterPro domains:
  IPR005607 BSD domain [PF03909] (148-198)
  IPR005607 BSD domain [PS50858] (145-196)
  IPR005607 BSD domain [SM00751] (145-196)
  IPR035925 BSD domain superfamily [G3DSA:1.10.3970.10] (95-206)
  IPR035925 BSD domain superfamily [SSF140383] (98-200)

pLDDT: mean 75.25, std 19.1, range [35.62, 98.44]